Protein AF-A0A1Q6RC02-F1 (afdb_monomer_lite)

Structure (mmCIF, N/CA/C/O backbone):
data_AF-A0A1Q6RC02-F1
#
_entry.id   AF-A0A1Q6RC02-F1
#
loop_
_atom_site.group_PDB
_atom_site.id
_atom_site.type_symbol
_atom_site.label_atom_id
_atom_site.label_alt_id
_atom_site.label_comp_id
_atom_site.label_asym_id
_atom_site.label_entity_id
_atom_site.label_seq_id
_atom_site.pdbx_PDB_ins_code
_atom_site.Cartn_x
_atom_site.Cartn_y
_atom_site.Cartn_z
_atom_site.occupancy
_atom_site.B_iso_or_equiv
_atom_site.auth_seq_id
_atom_site.auth_comp_id
_atom_site.auth_asym_id
_atom_site.auth_atom_id
_atom_site.pdbx_PDB_model_num
ATOM 1 N N . MET A 1 1 ? -5.618 -16.152 11.571 1.00 83.88 1 MET A N 1
ATOM 2 C CA . MET A 1 1 ? -5.543 -15.240 10.399 1.00 83.88 1 MET A CA 1
ATOM 3 C C . MET A 1 1 ? -5.907 -13.818 10.834 1.00 83.88 1 MET A C 1
ATOM 5 O O . MET A 1 1 ? -6.490 -13.669 11.899 1.00 83.88 1 MET A O 1
ATOM 9 N N . PHE A 1 2 ? -5.633 -12.782 10.023 1.00 90.12 2 PHE A N 1
ATOM 10 C CA . PHE A 1 2 ? -5.995 -11.383 10.348 1.00 90.12 2 PHE A CA 1
ATOM 11 C C . PHE A 1 2 ? -7.465 -11.221 10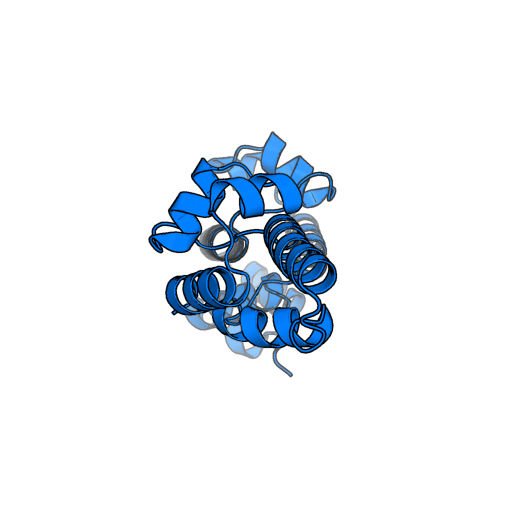.776 1.00 90.12 2 PHE A C 1
ATOM 13 O O . PHE A 1 2 ? -7.755 -10.594 11.791 1.00 90.12 2 PHE A O 1
ATOM 20 N N . LYS A 1 3 ? -8.393 -11.825 10.018 1.00 93.75 3 LYS A N 1
ATOM 21 C CA . LYS A 1 3 ? -9.835 -11.754 10.295 1.00 93.75 3 LYS A CA 1
ATOM 22 C C . LYS A 1 3 ? -10.196 -12.296 11.682 1.00 93.75 3 LYS A C 1
ATOM 24 O O . LYS A 1 3 ? -11.089 -11.760 12.329 1.00 93.75 3 LYS A O 1
ATOM 29 N N . ASP A 1 4 ? -9.499 -13.337 12.137 1.00 93.44 4 ASP A N 1
ATOM 30 C CA . ASP A 1 4 ? -9.779 -13.994 13.414 1.00 93.44 4 ASP A CA 1
ATOM 31 C C . ASP A 1 4 ? -9.345 -13.077 14.559 1.00 93.44 4 ASP A C 1
ATOM 33 O O . ASP A 1 4 ? -10.149 -12.793 15.441 1.00 93.44 4 ASP A O 1
ATOM 37 N N . GLN A 1 5 ? -8.138 -12.503 14.462 1.00 95.00 5 GLN A N 1
ATOM 38 C CA . GLN A 1 5 ? -7.638 -11.520 15.428 1.00 95.00 5 GLN A CA 1
ATOM 39 C C . GLN A 1 5 ? -8.548 -10.289 15.516 1.00 95.00 5 GLN A C 1
ATOM 41 O O . GLN A 1 5 ? -8.848 -9.798 16.603 1.00 95.00 5 GLN A O 1
ATOM 46 N N . LEU A 1 6 ? -9.011 -9.780 14.368 1.00 96.25 6 LEU A N 1
ATOM 47 C CA . LEU A 1 6 ? -9.921 -8.639 14.338 1.00 96.25 6 LEU A CA 1
ATOM 48 C C . LEU A 1 6 ? -11.263 -8.969 15.002 1.00 96.25 6 LEU A C 1
ATOM 50 O O . LEU A 1 6 ? -11.768 -8.171 15.791 1.00 96.25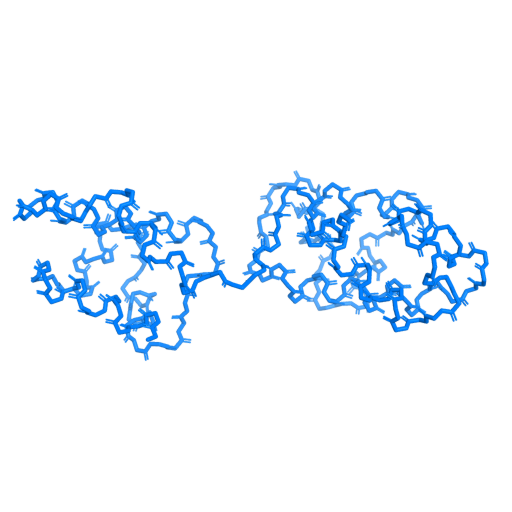 6 LEU A O 1
ATOM 54 N N . ASN A 1 7 ? -11.850 -10.127 14.689 1.00 96.31 7 ASN A N 1
ATOM 55 C CA . ASN A 1 7 ? -13.110 -10.544 15.301 1.00 96.31 7 ASN A CA 1
ATOM 56 C C . ASN A 1 7 ? -12.950 -10.778 16.811 1.00 96.31 7 ASN A C 1
ATOM 58 O O . ASN A 1 7 ? -13.856 -10.434 17.565 1.00 96.31 7 ASN A O 1
ATOM 62 N N . GLU A 1 8 ? -11.801 -11.279 17.265 1.00 96.25 8 GLU A N 1
ATOM 63 C CA . GLU A 1 8 ? -11.496 -11.422 18.689 1.00 96.25 8 GLU A CA 1
ATOM 64 C C . GLU A 1 8 ? -11.463 -10.065 19.405 1.00 96.25 8 GLU A C 1
ATOM 66 O O . GLU A 1 8 ? -12.134 -9.898 20.423 1.00 96.25 8 GLU A O 1
ATOM 71 N N . TYR A 1 9 ? -10.788 -9.057 18.839 1.00 95.94 9 TYR A N 1
ATOM 72 C CA . TYR A 1 9 ? -10.833 -7.701 19.395 1.00 95.94 9 TYR A CA 1
ATOM 73 C C . TYR A 1 9 ? -12.252 -7.144 19.445 1.00 95.94 9 TYR A C 1
ATOM 75 O O . TYR A 1 9 ? -12.629 -6.527 20.436 1.00 95.94 9 TYR A O 1
ATOM 83 N N . MET A 1 10 ? -13.068 -7.372 18.416 1.00 95.69 10 MET A N 1
ATOM 84 C CA . MET A 1 10 ? -14.457 -6.909 18.428 1.00 95.69 10 MET A CA 1
ATOM 85 C C . MET A 1 10 ? -15.289 -7.564 19.534 1.00 95.69 10 MET A C 1
ATOM 87 O O . MET A 1 10 ? -16.109 -6.886 20.152 1.00 95.69 10 MET A O 1
ATOM 91 N N . VAL A 1 11 ? -15.060 -8.853 19.811 1.00 96.12 11 VAL A N 1
ATOM 92 C CA . VAL A 1 11 ? -15.694 -9.566 20.930 1.00 96.12 11 VAL A CA 1
ATOM 93 C C . VAL A 1 11 ? -15.224 -8.994 22.269 1.00 96.12 11 VAL A C 1
ATOM 95 O O . VAL A 1 11 ? -16.063 -8.672 23.105 1.00 96.12 11 VAL A O 1
ATOM 98 N N . GLN A 1 12 ? -13.915 -8.792 22.455 1.00 94.31 12 GLN A N 1
ATOM 99 C CA . GLN A 1 12 ? -13.352 -8.207 23.682 1.00 94.31 12 GLN A CA 1
ATOM 100 C C . GLN A 1 12 ? -13.851 -6.775 23.935 1.00 94.31 12 GLN A C 1
ATOM 102 O O . GLN A 1 12 ? -14.137 -6.403 25.070 1.00 94.31 12 GLN A O 1
ATOM 107 N N . LEU A 1 13 ? -13.987 -5.974 22.876 1.00 94.94 13 LEU A N 1
ATOM 108 C CA . LEU A 1 13 ? -14.498 -4.601 22.936 1.00 94.94 13 LEU A CA 1
ATOM 109 C C . LEU A 1 13 ? -16.028 -4.527 23.064 1.00 94.94 13 LEU A C 1
ATOM 111 O O . LEU A 1 13 ? -16.566 -3.449 23.339 1.00 94.94 13 LEU A O 1
ATOM 115 N N . GLY A 1 14 ? -16.731 -5.636 22.812 1.00 94.75 14 GLY A N 1
ATOM 116 C CA . GLY A 1 14 ? -18.189 -5.678 22.730 1.00 94.75 14 GLY A CA 1
ATOM 117 C C . GLY A 1 14 ? -18.753 -4.731 21.668 1.00 94.75 14 GLY A C 1
ATOM 118 O O . GLY A 1 14 ? -19.815 -4.147 21.882 1.00 94.75 14 GLY A O 1
ATOM 119 N N . CYS A 1 15 ? -18.032 -4.516 20.561 1.00 94.81 15 CYS A N 1
ATOM 120 C CA . CYS A 1 15 ? -18.393 -3.522 19.551 1.00 94.81 15 CYS A CA 1
ATOM 121 C C . CYS A 1 15 ? -18.969 -4.151 18.278 1.00 94.81 15 CYS A C 1
ATOM 123 O O . CYS A 1 15 ? -18.652 -5.277 17.884 1.00 94.81 15 CYS A O 1
ATOM 125 N N . SER A 1 16 ? -19.818 -3.388 17.590 1.00 95.38 16 SER A N 1
ATOM 126 C CA . SER A 1 16 ? -20.315 -3.785 16.269 1.00 95.38 16 SER A CA 1
ATOM 127 C C . SER A 1 16 ? -19.355 -3.356 15.157 1.00 95.38 16 SER A C 1
ATOM 129 O O . SER A 1 16 ? -18.600 -2.395 15.295 1.00 95.38 16 SER A O 1
ATOM 131 N N . GLY A 1 17 ? -19.434 -4.007 13.991 1.00 94.81 17 GLY A N 1
ATOM 132 C CA . GLY A 1 17 ? -18.652 -3.579 12.822 1.00 94.81 17 GLY A CA 1
ATOM 133 C C . GLY A 1 17 ? -18.978 -2.145 12.384 1.00 94.81 17 GLY A C 1
ATOM 134 O O . GLY A 1 17 ? -18.099 -1.436 11.903 1.00 94.81 17 GLY A O 1
ATOM 135 N N . ARG A 1 18 ? -20.223 -1.698 12.605 1.00 95.69 18 ARG A N 1
ATOM 136 C CA . ARG A 1 18 ? -20.660 -0.321 12.336 1.00 95.69 18 ARG A CA 1
ATOM 137 C C . ARG A 1 18 ? -19.991 0.673 13.284 1.00 95.69 18 ARG A C 1
ATOM 139 O O . ARG A 1 18 ? -19.498 1.696 12.829 1.00 95.69 18 ARG A O 1
ATOM 146 N N . GLU A 1 19 ? -19.955 0.350 14.571 1.00 97.06 19 GLU A N 1
ATOM 147 C CA . GLU A 1 19 ? -19.317 1.177 15.600 1.00 97.06 19 GLU A CA 1
ATOM 148 C C . GLU A 1 19 ? -17.806 1.281 15.365 1.00 97.06 19 GLU A C 1
ATOM 150 O O . GLU A 1 19 ? -17.253 2.377 15.367 1.00 97.06 19 GLU A O 1
ATOM 155 N N . LEU A 1 20 ? -17.141 0.161 15.059 1.00 97.25 20 LEU A N 1
ATOM 156 C CA . LEU A 1 20 ? -15.724 0.181 14.703 1.00 97.25 20 LEU A CA 1
ATOM 157 C C . LEU A 1 20 ? -15.463 1.031 13.453 1.00 97.25 20 LEU A C 1
ATOM 159 O O . LEU A 1 20 ? -14.500 1.795 13.432 1.00 97.25 20 LEU A O 1
ATOM 163 N N . ALA A 1 21 ? -16.305 0.929 12.421 1.00 96.69 21 ALA A N 1
ATOM 164 C CA . ALA A 1 21 ? -16.189 1.744 11.210 1.00 96.69 21 ALA A CA 1
ATOM 165 C C . ALA A 1 21 ? -16.291 3.247 11.523 1.00 96.69 21 ALA A C 1
ATOM 167 O O . ALA A 1 21 ? -15.433 4.026 11.109 1.00 96.69 21 ALA A O 1
ATOM 168 N N . GLU A 1 22 ? -17.288 3.627 12.321 1.00 96.19 22 GLU A N 1
ATOM 169 C CA . GLU A 1 22 ? -17.529 5.004 12.750 1.00 96.19 22 GLU A CA 1
ATOM 170 C C . GLU A 1 22 ? -16.334 5.575 13.525 1.00 96.19 22 GLU A C 1
ATOM 172 O O . GLU A 1 22 ? -15.793 6.615 13.149 1.00 96.19 22 GLU A O 1
ATOM 177 N N . VAL A 1 23 ? -15.844 4.855 14.541 1.00 96.50 23 VAL A N 1
ATOM 178 C CA . VAL A 1 23 ? -14.719 5.326 15.363 1.00 96.50 23 VAL A CA 1
ATOM 179 C C . VAL A 1 23 ? -13.406 5.334 14.575 1.00 96.50 23 VAL A C 1
ATOM 181 O O . VAL A 1 23 ? -12.612 6.258 14.728 1.00 96.50 23 VAL A O 1
ATOM 184 N N . SER A 1 24 ? -13.155 4.348 13.709 1.00 94.19 24 SER A N 1
ATOM 185 C CA . SER A 1 24 ? -11.923 4.272 12.900 1.00 94.19 24 SER A CA 1
ATOM 186 C C . SER A 1 24 ? -11.889 5.246 11.714 1.00 94.19 24 SER A C 1
ATOM 188 O O . SER A 1 24 ? -10.814 5.513 11.178 1.00 94.19 24 SER A O 1
ATOM 190 N N . GLY A 1 25 ? -13.032 5.790 11.285 1.00 93.44 25 GLY A N 1
ATOM 191 C CA . GLY A 1 25 ? -13.126 6.563 10.042 1.00 93.44 25 GLY A CA 1
ATOM 192 C C . GLY A 1 25 ? -12.968 5.697 8.783 1.00 93.44 25 GLY A C 1
ATOM 193 O O . GLY A 1 25 ? -12.475 6.174 7.751 1.00 93.44 25 GLY A O 1
ATOM 194 N N . LEU A 1 26 ? -13.334 4.415 8.884 1.00 94.56 26 LEU A N 1
ATOM 195 C CA . LEU A 1 26 ? -13.440 3.463 7.776 1.00 94.56 26 LEU A CA 1
ATOM 196 C C . LEU A 1 26 ? -14.905 3.316 7.351 1.00 94.56 26 LEU A C 1
ATOM 198 O O . LEU A 1 26 ? -15.824 3.612 8.109 1.00 94.56 26 LEU A O 1
ATOM 202 N N . SER A 1 27 ? -15.147 2.820 6.136 1.00 95.19 27 SER A N 1
ATOM 203 C CA . SER A 1 27 ? -16.519 2.512 5.719 1.00 95.19 27 SER A CA 1
ATOM 204 C C . SER A 1 27 ? -17.017 1.210 6.378 1.00 95.19 27 SER A C 1
ATOM 206 O O . SER A 1 27 ? -16.221 0.279 6.562 1.00 95.19 27 SER A O 1
ATOM 208 N N . PRO A 1 28 ? -18.325 1.073 6.675 1.00 94.75 28 PRO A N 1
ATOM 209 C CA . PRO A 1 28 ? -18.889 -0.182 7.183 1.00 94.75 28 PRO A CA 1
ATOM 210 C C . PRO A 1 28 ? -18.624 -1.380 6.261 1.00 94.75 28 PRO A C 1
ATOM 212 O O . PRO A 1 28 ? -18.362 -2.484 6.738 1.00 94.75 28 PRO A O 1
ATOM 215 N N . ALA A 1 29 ? -18.625 -1.157 4.942 1.00 93.81 29 ALA A N 1
ATOM 216 C CA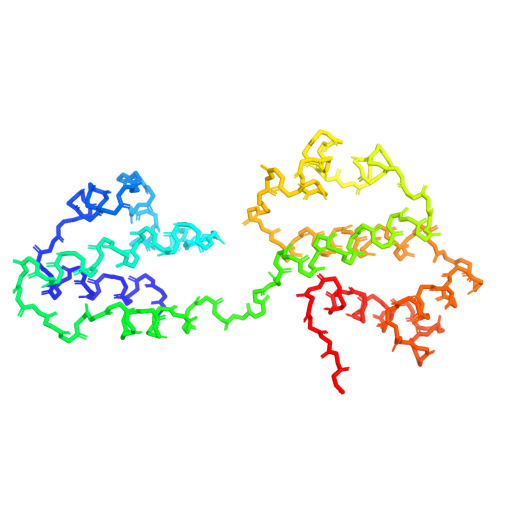 . ALA A 1 29 ? -18.304 -2.183 3.953 1.00 93.81 29 ALA A CA 1
ATOM 217 C C . ALA A 1 29 ? -16.844 -2.649 4.074 1.00 93.81 29 ALA A C 1
ATOM 219 O O . ALA A 1 29 ? -16.578 -3.849 4.072 1.00 93.81 29 ALA A O 1
ATOM 220 N N . THR A 1 30 ? -15.903 -1.716 4.251 1.00 92.00 30 THR A N 1
ATOM 221 C CA . THR A 1 30 ? -14.481 -2.022 4.462 1.00 92.00 30 THR A CA 1
ATOM 222 C C . THR A 1 30 ? -14.284 -2.896 5.701 1.00 92.00 30 THR A C 1
ATOM 224 O O . THR A 1 30 ? -13.644 -3.942 5.613 1.00 92.00 30 THR A O 1
ATOM 227 N N . VAL A 1 31 ? -14.893 -2.526 6.834 1.00 96.06 31 VAL A N 1
ATOM 228 C CA . VAL A 1 31 ? -14.821 -3.324 8.071 1.00 96.06 31 VAL A CA 1
ATOM 229 C C . VAL A 1 31 ? -15.470 -4.700 7.886 1.00 96.06 31 VAL A C 1
ATOM 231 O O . VAL A 1 31 ? -14.936 -5.700 8.360 1.00 96.06 31 VAL A O 1
ATOM 234 N N . SER A 1 32 ? -16.582 -4.793 7.151 1.00 95.75 32 SER A N 1
ATOM 235 C CA . SER A 1 32 ? -17.223 -6.078 6.839 1.00 95.75 32 SER A CA 1
ATOM 236 C C . SER A 1 32 ? -16.306 -7.016 6.046 1.00 95.75 32 SER A C 1
ATOM 238 O O . SER A 1 32 ? -16.209 -8.202 6.367 1.00 95.75 32 SER A O 1
ATOM 240 N N . ARG A 1 33 ? -15.588 -6.492 5.044 1.00 94.69 33 ARG A N 1
ATOM 241 C CA . ARG A 1 33 ? -14.608 -7.265 4.262 1.00 94.69 33 ARG A CA 1
ATOM 242 C C . ARG A 1 33 ? -13.422 -7.728 5.107 1.00 94.69 33 ARG A C 1
ATOM 244 O O . ARG A 1 33 ? -12.951 -8.848 4.942 1.00 94.69 33 ARG A O 1
ATOM 251 N N . TYR A 1 34 ? -12.979 -6.906 6.058 1.00 95.62 34 TYR A N 1
ATOM 252 C CA . TYR A 1 34 ? -11.927 -7.287 7.007 1.00 95.62 34 TYR A CA 1
ATOM 253 C C . TYR A 1 34 ? -12.355 -8.439 7.919 1.00 95.62 34 TYR A C 1
ATOM 255 O O . TYR A 1 34 ? -11.601 -9.388 8.121 1.00 95.62 34 TYR A O 1
ATOM 263 N N . ARG A 1 35 ? -13.589 -8.395 8.431 1.00 95.50 35 ARG A N 1
ATOM 264 C CA . ARG A 1 35 ? -14.135 -9.423 9.330 1.00 95.50 35 ARG A CA 1
ATOM 265 C C . ARG A 1 35 ? -14.416 -10.757 8.649 1.00 95.50 35 ARG A C 1
ATOM 267 O O . ARG A 1 35 ? -14.277 -11.798 9.285 1.00 95.50 35 ARG A O 1
ATOM 274 N N . SER A 1 36 ? -14.839 -10.731 7.387 1.00 93.50 36 SER A N 1
ATOM 275 C CA . SER A 1 36 ? -15.042 -11.945 6.583 1.00 93.50 36 SER A CA 1
ATOM 276 C C . SER A 1 36 ? -13.723 -12.540 6.084 1.00 93.50 36 SER A C 1
ATOM 278 O O . SER A 1 36 ? -13.654 -13.734 5.790 1.00 93.50 36 SER A O 1
ATOM 280 N N . GLY A 1 37 ? -12.663 -11.729 6.035 1.00 87.56 37 GLY A N 1
ATOM 281 C CA . GLY A 1 37 ? -11.381 -12.093 5.441 1.00 87.56 37 GLY A CA 1
ATOM 282 C C . GLY A 1 37 ? -11.338 -11.937 3.924 1.00 87.56 37 GLY A C 1
ATOM 283 O O . GLY A 1 37 ? -10.349 -12.337 3.325 1.00 87.56 37 GLY A O 1
ATOM 284 N N . GLU A 1 38 ? -12.372 -11.351 3.312 1.00 83.94 38 GLU A N 1
ATOM 285 C CA . GLU A 1 38 ? -12.390 -10.997 1.886 1.00 83.94 38 GLU A CA 1
ATOM 286 C C . GLU A 1 38 ? -11.313 -9.953 1.549 1.00 83.94 38 GLU A C 1
ATOM 288 O O . GLU A 1 38 ? -10.811 -9.906 0.431 1.00 83.94 38 GLU A O 1
ATOM 293 N N . ARG A 1 39 ? -10.945 -9.110 2.524 1.00 85.88 39 ARG A N 1
ATOM 294 C CA . ARG A 1 39 ? -9.915 -8.077 2.373 1.00 85.88 39 ARG A CA 1
ATOM 295 C C . ARG A 1 39 ? -9.080 -7.951 3.647 1.00 85.88 39 ARG A C 1
ATOM 297 O O . ARG A 1 39 ? -9.566 -8.220 4.744 1.00 85.88 39 ARG A O 1
ATOM 304 N N . LYS A 1 40 ? -7.851 -7.462 3.513 1.00 86.12 40 LYS A N 1
ATOM 305 C CA . LYS A 1 40 ? -7.015 -6.956 4.612 1.00 86.12 40 LYS A CA 1
ATOM 306 C C . LYS A 1 40 ? -6.696 -5.471 4.369 1.00 86.12 40 LYS A C 1
ATOM 308 O O . LYS A 1 40 ? -6.780 -5.033 3.227 1.00 86.12 40 LYS A O 1
ATOM 313 N N . PRO A 1 41 ? -6.352 -4.680 5.399 1.00 85.56 41 PRO A N 1
ATOM 314 C CA . PRO A 1 41 ? -5.810 -3.338 5.198 1.00 85.56 41 PRO A CA 1
ATOM 315 C C . PRO A 1 41 ? -4.605 -3.332 4.248 1.00 85.56 41 PRO A C 1
ATOM 317 O O . PRO A 1 41 ? -3.570 -3.917 4.560 1.00 85.56 41 PRO A O 1
ATOM 320 N N . GLU A 1 42 ? -4.733 -2.645 3.116 1.00 73.75 42 GLU A N 1
ATOM 321 C CA . GLU A 1 42 ? -3.701 -2.600 2.067 1.00 73.75 42 GLU A CA 1
ATOM 322 C C . GLU A 1 42 ? -2.691 -1.482 2.356 1.00 73.75 42 GLU A C 1
ATOM 324 O O . GLU A 1 42 ? -1.478 -1.650 2.244 1.00 73.75 42 GLU A O 1
ATOM 329 N N . SER A 1 43 ? -3.184 -0.341 2.842 1.00 73.25 43 SER A N 1
ATOM 330 C CA . SER A 1 43 ? -2.349 0.828 3.127 1.00 73.25 43 SER A CA 1
ATOM 331 C C . SER A 1 43 ? -2.055 1.019 4.613 1.00 73.25 43 SER A C 1
ATOM 333 O O . SER A 1 43 ? -2.861 0.698 5.487 1.00 73.25 43 SER A O 1
ATOM 335 N N . GLU A 1 44 ? -0.922 1.657 4.904 1.00 76.00 44 GLU A N 1
ATOM 336 C CA . GLU A 1 44 ? -0.574 2.100 6.257 1.00 76.00 44 GLU A CA 1
ATOM 337 C C . GLU A 1 44 ? -1.638 3.039 6.845 1.00 76.00 44 GLU A C 1
ATOM 339 O O . GLU A 1 44 ? -1.969 2.934 8.019 1.00 76.00 44 GLU A O 1
ATOM 344 N N . ALA A 1 45 ? -2.249 3.900 6.024 1.00 78.31 45 ALA A N 1
ATOM 345 C CA . ALA A 1 45 ? -3.322 4.788 6.467 1.00 78.31 45 ALA A CA 1
ATOM 346 C C . ALA A 1 45 ? -4.581 4.011 6.893 1.00 78.31 45 ALA A C 1
ATOM 348 O O . ALA A 1 45 ? -5.201 4.345 7.902 1.00 78.31 45 ALA A O 1
ATOM 349 N N . GLU A 1 46 ? -4.964 2.961 6.156 1.00 86.31 46 GLU A N 1
ATOM 350 C CA . GLU A 1 46 ? -6.059 2.070 6.562 1.00 86.31 46 GLU A CA 1
ATOM 351 C C . GLU A 1 46 ? -5.711 1.294 7.837 1.00 86.31 46 GLU A C 1
ATOM 353 O O . GLU A 1 46 ? -6.565 1.171 8.718 1.00 86.31 46 GLU A O 1
ATOM 358 N N . ARG A 1 47 ? -4.462 0.820 7.966 1.00 88.88 47 ARG A N 1
ATOM 359 C CA . ARG A 1 47 ? -3.961 0.163 9.184 1.00 88.88 47 ARG A CA 1
ATOM 360 C C . ARG A 1 47 ? -4.021 1.106 10.385 1.00 88.88 47 ARG A C 1
ATOM 362 O O . ARG A 1 47 ? -4.600 0.748 11.406 1.00 88.88 47 ARG A O 1
ATOM 369 N N . ALA A 1 48 ? -3.509 2.326 10.245 1.00 85.88 48 ALA A N 1
ATOM 370 C CA . ALA A 1 48 ? -3.506 3.344 11.290 1.00 85.88 48 ALA A CA 1
ATOM 371 C C . ALA A 1 48 ? -4.929 3.726 11.722 1.00 85.88 48 ALA A C 1
ATOM 373 O O . ALA A 1 48 ? -5.206 3.817 12.917 1.00 85.88 48 ALA A O 1
ATOM 374 N N . LYS A 1 49 ? -5.857 3.881 10.768 1.00 94.00 49 LYS A N 1
ATOM 375 C CA . LYS A 1 49 ? -7.282 4.107 11.058 1.00 94.00 49 LYS A CA 1
ATOM 376 C C . LYS A 1 49 ? -7.896 2.963 11.858 1.00 94.00 49 LYS A C 1
ATOM 378 O O . LYS A 1 49 ? -8.562 3.215 12.862 1.00 94.00 49 LYS A O 1
ATOM 383 N N . LEU A 1 50 ? -7.664 1.719 11.435 1.00 96.06 50 LEU A N 1
ATOM 384 C CA . LEU A 1 50 ? -8.172 0.531 12.120 1.00 96.06 50 LEU A CA 1
ATOM 385 C C . LEU A 1 50 ? -7.623 0.432 13.551 1.00 96.06 50 LEU A C 1
ATOM 387 O O . LEU A 1 50 ? -8.410 0.330 14.491 1.00 96.06 50 LEU A O 1
ATOM 391 N N . ILE A 1 51 ? -6.299 0.526 13.715 1.00 95.44 51 ILE A N 1
ATOM 392 C CA . ILE A 1 51 ? -5.617 0.487 15.018 1.00 95.44 51 ILE A CA 1
ATOM 393 C C . ILE A 1 51 ? -6.147 1.607 15.917 1.00 95.44 51 ILE A C 1
ATOM 395 O O . ILE A 1 51 ? -6.606 1.346 17.025 1.00 95.44 51 ILE A O 1
ATOM 399 N N . GLY A 1 52 ? -6.187 2.843 15.415 1.00 94.81 52 GLY A N 1
ATOM 400 C CA . GLY A 1 52 ? -6.704 3.984 16.168 1.00 94.81 52 GLY A CA 1
ATOM 401 C C . GLY A 1 52 ? -8.187 3.850 16.529 1.00 94.81 52 GLY A C 1
ATOM 402 O O . GLY A 1 52 ? -8.627 4.399 17.537 1.00 94.81 52 GLY A O 1
ATOM 403 N N . GLY A 1 53 ? -8.982 3.126 15.735 1.00 96.88 53 GLY A N 1
ATOM 404 C CA . GLY A 1 53 ? -10.363 2.775 16.073 1.00 96.88 53 GLY A CA 1
ATOM 405 C C . GLY A 1 53 ? -10.453 1.796 17.243 1.00 96.88 53 GLY A C 1
ATOM 406 O O . GLY A 1 53 ? -11.187 2.046 18.197 1.00 96.88 53 GLY A O 1
ATOM 407 N N . ILE A 1 54 ? -9.663 0.721 17.192 1.00 97.12 54 ILE A N 1
ATOM 408 C CA . ILE A 1 54 ? -9.578 -0.305 18.243 1.00 97.12 54 ILE A CA 1
ATOM 409 C C . ILE A 1 54 ? -9.115 0.318 19.564 1.00 97.12 54 ILE A C 1
ATOM 411 O O . ILE A 1 54 ? -9.769 0.132 20.584 1.00 97.12 54 ILE A O 1
ATOM 415 N N . VAL A 1 55 ? -8.043 1.113 19.540 1.00 96.94 55 VAL A N 1
ATOM 416 C CA . VAL A 1 55 ? -7.467 1.753 20.735 1.00 96.94 55 VAL A CA 1
ATOM 417 C C . VAL A 1 55 ? -8.436 2.755 21.359 1.00 96.94 55 VAL A C 1
ATOM 419 O O . VAL A 1 55 ? -8.591 2.795 22.578 1.00 96.94 55 VAL A O 1
ATOM 422 N N . ARG A 1 56 ? -9.143 3.548 20.543 1.00 96.69 56 ARG A N 1
ATOM 423 C CA . ARG A 1 56 ? -10.163 4.477 21.056 1.00 96.69 56 ARG A CA 1
ATOM 424 C C . ARG A 1 56 ? -11.332 3.746 21.705 1.00 96.69 56 ARG A C 1
ATOM 426 O O . ARG A 1 56 ? -11.786 4.165 22.767 1.00 96.69 56 ARG A O 1
ATOM 433 N N . LEU A 1 57 ? -11.796 2.651 21.103 1.00 96.69 57 LEU A N 1
ATOM 434 C CA . LEU A 1 57 ? -12.825 1.811 21.713 1.00 96.69 57 LEU A CA 1
ATOM 435 C C . LEU A 1 57 ? -12.321 1.166 23.006 1.00 96.69 57 LEU A C 1
ATOM 437 O O . LEU A 1 57 ? -13.030 1.190 24.005 1.00 96.69 57 LEU A O 1
ATOM 441 N N . ALA A 1 58 ? -11.090 0.662 23.025 1.00 95.81 58 ALA A N 1
ATOM 442 C CA . ALA A 1 58 ? -10.479 0.091 24.217 1.00 95.81 58 ALA A CA 1
ATOM 443 C C . ALA A 1 58 ? -10.404 1.104 25.365 1.00 95.81 58 ALA A C 1
ATOM 445 O O . ALA A 1 58 ? -10.810 0.795 26.485 1.00 95.81 58 ALA A O 1
ATOM 446 N N . ALA A 1 59 ? -9.971 2.334 25.077 1.00 93.94 59 ALA A N 1
ATOM 447 C CA . ALA A 1 59 ? -9.951 3.422 26.046 1.00 93.94 59 ALA A CA 1
ATOM 448 C C . ALA A 1 59 ? -11.361 3.734 26.577 1.00 93.94 59 ALA A C 1
ATOM 450 O O . ALA A 1 59 ? -11.555 3.827 27.787 1.00 93.94 59 ALA A O 1
ATOM 451 N N . ALA A 1 60 ? -12.364 3.806 25.695 1.00 93.50 60 ALA A N 1
ATOM 452 C CA . ALA A 1 60 ? -13.760 4.032 26.079 1.00 93.50 60 ALA A CA 1
ATOM 453 C C . ALA A 1 60 ? -14.374 2.876 26.895 1.00 93.50 60 ALA A C 1
ATOM 455 O O . ALA A 1 60 ? -15.366 3.076 27.594 1.00 93.50 60 ALA A O 1
ATOM 456 N N . ARG A 1 61 ? -13.809 1.666 26.800 1.00 93.56 61 ARG A N 1
ATOM 457 C CA . ARG A 1 61 ? -14.231 0.471 27.549 1.00 93.56 61 ARG A CA 1
ATOM 458 C C . ARG A 1 61 ? -13.359 0.179 28.773 1.00 93.56 61 ARG A C 1
ATOM 460 O O . ARG A 1 61 ? -13.631 -0.783 29.481 1.00 93.56 61 ARG A O 1
ATOM 467 N N . GLY A 1 62 ? -12.335 0.992 29.037 1.00 92.31 62 GLY A N 1
ATOM 468 C CA . GLY A 1 62 ? -11.425 0.788 30.164 1.00 92.31 62 GLY A CA 1
ATOM 469 C C . GLY A 1 62 ? -10.537 -0.453 30.022 1.00 92.31 62 GLY A C 1
ATOM 470 O O . GLY A 1 62 ? -10.242 -1.102 31.021 1.00 92.31 62 GLY A O 1
ATOM 471 N N . ILE A 1 63 ? -10.116 -0.792 28.798 1.00 92.31 63 ILE A N 1
ATOM 472 C CA . ILE A 1 63 ? -9.256 -1.948 28.491 1.00 92.31 63 ILE A CA 1
ATOM 473 C C . ILE A 1 63 ? -7.842 -1.446 28.129 1.00 92.31 63 ILE A C 1
ATOM 475 O O . ILE A 1 63 ? -7.497 -1.365 26.950 1.00 92.31 63 ILE A O 1
ATOM 479 N N . PRO A 1 64 ? -6.989 -1.095 29.113 1.00 84.06 64 PRO A N 1
ATOM 480 C CA . PRO A 1 64 ? -5.665 -0.515 28.852 1.00 84.06 64 PRO A CA 1
ATOM 481 C C . PRO A 1 64 ? -4.691 -1.493 28.181 1.00 84.06 64 PRO A C 1
ATOM 483 O O . PRO A 1 64 ? -3.720 -1.063 27.564 1.00 84.06 64 PRO A O 1
ATOM 486 N N . ALA A 1 65 ? -4.959 -2.801 28.267 1.00 88.88 65 ALA A N 1
ATOM 487 C CA . ALA A 1 65 ? -4.168 -3.839 27.608 1.00 88.88 65 ALA A CA 1
ATOM 488 C C . ALA A 1 65 ? -4.178 -3.716 26.071 1.00 88.88 65 ALA A C 1
ATOM 490 O O . ALA A 1 65 ? -3.237 -4.151 25.413 1.00 88.88 65 ALA A O 1
ATOM 491 N N . LEU A 1 66 ? -5.210 -3.094 25.490 1.00 92.06 66 LEU A N 1
ATOM 492 C CA . LEU A 1 66 ? -5.302 -2.826 24.053 1.00 92.06 66 LEU A CA 1
ATOM 493 C C . LEU A 1 66 ? -4.778 -1.419 23.734 1.00 92.06 66 LEU A C 1
ATOM 495 O O . LEU A 1 66 ? -5.504 -0.544 23.258 1.00 92.06 66 LEU A O 1
ATOM 499 N N . SER A 1 67 ? -3.495 -1.207 24.028 1.00 92.00 67 SER A N 1
ATOM 500 C CA . SER A 1 67 ? -2.783 0.038 23.729 1.00 92.00 67 SER A CA 1
ATOM 501 C C . SER A 1 67 ? -2.387 0.138 22.249 1.00 92.00 67 SER A C 1
ATOM 503 O O . SER A 1 67 ? -2.365 -0.861 21.527 1.00 92.00 67 SER A O 1
ATOM 505 N N . GLN A 1 68 ? -2.020 1.344 21.799 1.00 90.69 68 GLN A N 1
ATOM 506 C CA . GLN A 1 68 ? -1.494 1.570 20.447 1.00 90.69 68 GLN A CA 1
ATOM 507 C C . GLN A 1 68 ? -0.323 0.637 20.130 1.00 90.69 68 GLN A C 1
ATOM 509 O O . GLN A 1 68 ? -0.289 0.051 19.051 1.00 90.69 68 GLN A O 1
ATOM 514 N N . GLU A 1 69 ? 0.610 0.480 21.064 1.00 85.31 69 GLU A N 1
ATOM 515 C CA . GLU A 1 69 ? 1.797 -0.355 20.897 1.00 85.31 69 GLU A CA 1
ATOM 516 C C . GLU A 1 69 ? 1.420 -1.836 20.782 1.00 85.31 69 GLU A C 1
ATOM 518 O O . GLU A 1 69 ? 1.781 -2.495 19.807 1.00 85.31 69 GLU A O 1
ATOM 523 N N . THR A 1 70 ? 0.611 -2.340 21.717 1.00 91.44 70 THR A N 1
ATOM 524 C CA . THR A 1 70 ? 0.218 -3.755 21.775 1.00 91.44 70 THR A CA 1
ATOM 525 C C . THR A 1 70 ? -0.609 -4.167 20.558 1.00 91.44 70 THR A C 1
ATOM 527 O O . THR A 1 70 ? -0.340 -5.199 19.945 1.00 91.44 70 THR A O 1
ATOM 530 N N . VAL A 1 71 ? -1.592 -3.347 20.169 1.00 93.12 71 VAL A N 1
ATOM 531 C CA . VAL A 1 71 ? -2.448 -3.620 19.004 1.00 93.12 71 VAL A CA 1
ATOM 532 C C . VAL A 1 71 ? -1.638 -3.530 17.712 1.00 93.12 71 VAL A C 1
ATOM 534 O O . VAL A 1 71 ? -1.805 -4.372 16.831 1.00 93.12 71 VAL A O 1
ATOM 537 N N . SER A 1 72 ? -0.733 -2.552 17.594 1.00 87.00 72 SER A N 1
ATOM 538 C CA . SER A 1 72 ? 0.138 -2.437 16.418 1.00 87.00 72 SER A CA 1
ATOM 539 C C . SER A 1 72 ? 1.062 -3.644 16.295 1.00 87.00 72 SER A C 1
ATOM 541 O O . SER A 1 72 ? 1.146 -4.217 15.215 1.00 87.00 72 SER A O 1
ATOM 543 N N . ALA A 1 73 ? 1.709 -4.067 17.385 1.00 84.81 73 ALA A N 1
ATOM 544 C CA . ALA A 1 73 ? 2.598 -5.226 17.393 1.00 84.81 73 ALA A CA 1
ATOM 545 C C . ALA A 1 73 ? 1.858 -6.521 17.024 1.00 84.81 73 ALA A C 1
ATOM 547 O O . ALA A 1 73 ? 2.312 -7.260 16.153 1.00 84.81 73 ALA A O 1
ATOM 548 N N . ALA A 1 74 ? 0.686 -6.756 17.619 1.00 88.88 74 ALA A N 1
ATOM 549 C CA . ALA A 1 74 ? -0.126 -7.934 17.330 1.00 88.88 74 ALA A CA 1
ATOM 550 C C . ALA A 1 74 ? -0.624 -7.952 15.879 1.00 88.88 74 ALA A C 1
ATOM 552 O O . ALA A 1 74 ? -0.559 -8.982 15.211 1.00 88.88 74 ALA A O 1
ATOM 553 N N . LEU A 1 75 ? -1.098 -6.811 15.365 1.00 88.19 75 LEU A N 1
ATOM 554 C CA . LEU A 1 75 ? -1.593 -6.738 13.995 1.00 88.19 75 LEU A CA 1
ATOM 555 C C . LEU A 1 75 ? -0.472 -6.770 12.952 1.00 88.19 75 LEU A C 1
ATOM 557 O O . LEU A 1 75 ? -0.694 -7.295 11.861 1.00 88.19 75 LEU A O 1
ATOM 561 N N . ARG A 1 76 ? 0.726 -6.268 13.282 1.00 81.81 76 ARG A N 1
ATOM 562 C CA . ARG A 1 76 ? 1.895 -6.268 12.391 1.00 81.81 76 ARG A CA 1
ATOM 563 C C . ARG A 1 76 ? 2.204 -7.667 11.873 1.00 81.81 76 ARG A C 1
ATOM 565 O O . ARG A 1 76 ? 2.425 -7.790 10.679 1.00 81.81 76 ARG A O 1
ATOM 572 N N . LEU A 1 77 ? 2.091 -8.696 12.717 1.00 80.25 77 LEU A N 1
ATOM 573 C CA . LEU A 1 77 ? 2.339 -10.103 12.364 1.00 80.25 77 LEU A CA 1
ATOM 574 C C . LEU A 1 77 ? 1.482 -10.624 11.199 1.00 80.25 77 LEU A C 1
ATOM 576 O O . LEU A 1 77 ? 1.854 -11.589 10.543 1.00 80.25 77 LEU A O 1
ATOM 580 N N . PHE A 1 78 ? 0.328 -10.005 10.928 1.00 82.44 78 PHE A N 1
ATOM 581 C CA . PHE A 1 78 ? -0.553 -10.401 9.823 1.00 82.44 78 PHE A CA 1
ATOM 582 C C . PHE A 1 78 ? -0.345 -9.595 8.535 1.00 82.44 78 PHE A C 1
ATOM 584 O O . PHE A 1 78 ? -0.996 -9.890 7.524 1.00 82.44 78 PHE A O 1
ATOM 591 N N . PHE A 1 79 ? 0.504 -8.570 8.609 1.00 72.25 79 PHE A N 1
ATOM 592 C CA . PHE A 1 79 ? 0.889 -7.670 7.523 1.00 72.25 79 PHE A CA 1
ATOM 593 C C . PHE A 1 79 ? 2.385 -7.748 7.209 1.00 72.25 79 PHE A C 1
ATOM 595 O O . PHE A 1 79 ? 2.834 -7.099 6.274 1.00 72.25 79 PHE A O 1
ATOM 602 N N . SER A 1 80 ? 3.153 -8.480 8.017 1.00 54.59 80 SER A N 1
ATOM 603 C CA . SER A 1 80 ? 4.583 -8.677 7.852 1.00 54.59 80 SER A CA 1
ATOM 604 C C . SER A 1 80 ? 4.841 -9.945 7.055 1.00 54.59 80 SER A C 1
ATOM 606 O O . SER A 1 80 ? 5.160 -10.985 7.621 1.00 54.59 80 SER A O 1
ATOM 608 N N . GLU A 1 81 ? 4.702 -9.801 5.747 1.00 46.66 81 GLU A N 1
ATOM 609 C CA . GLU A 1 81 ? 5.657 -10.320 4.773 1.00 46.66 81 GLU A CA 1
ATOM 610 C C . GLU A 1 81 ? 6.033 -9.078 3.942 1.00 46.66 81 GLU A C 1
ATOM 612 O O . GLU A 1 81 ? 5.146 -8.370 3.480 1.00 46.66 81 GLU A O 1
ATOM 617 N N . GLU A 1 82 ? 7.315 -8.701 3.939 1.00 50.88 82 GLU A N 1
ATOM 618 C CA . GLU A 1 82 ? 7.940 -7.815 2.934 1.00 50.88 82 GLU A CA 1
ATOM 619 C C . GLU A 1 82 ? 7.175 -6.546 2.505 1.00 50.88 82 GLU A C 1
ATOM 621 O O . GLU A 1 82 ? 7.036 -6.255 1.317 1.00 50.88 82 GLU A O 1
ATOM 626 N N . SER A 1 83 ? 6.693 -5.727 3.450 1.00 57.06 83 SER A N 1
ATOM 627 C CA . SER A 1 83 ? 6.057 -4.467 3.055 1.00 57.06 83 SER A CA 1
ATOM 628 C C . SER A 1 83 ? 7.102 -3.531 2.447 1.00 57.06 83 SER A C 1
ATOM 630 O O . SER A 1 83 ? 7.857 -2.894 3.183 1.00 57.06 83 SER A O 1
ATOM 632 N N . VAL A 1 84 ? 7.105 -3.446 1.118 1.00 61.62 84 VAL A N 1
ATOM 633 C CA . VAL A 1 84 ? 7.926 -2.519 0.339 1.00 61.62 84 VAL A CA 1
ATOM 634 C C . VAL A 1 84 ? 7.868 -1.128 0.963 1.00 61.62 84 VAL A C 1
ATOM 636 O O . VAL A 1 84 ? 6.785 -0.549 1.126 1.00 61.62 84 VAL A O 1
ATOM 639 N N . ASP A 1 85 ? 9.032 -0.590 1.318 1.00 72.25 85 ASP A N 1
ATOM 640 C CA . ASP A 1 85 ? 9.121 0.770 1.827 1.00 72.25 85 ASP A CA 1
ATOM 641 C C . ASP A 1 85 ? 8.786 1.737 0.684 1.00 72.25 85 ASP A C 1
ATOM 643 O O . ASP A 1 85 ? 9.492 1.830 -0.316 1.00 72.25 85 ASP A O 1
ATOM 647 N N . ALA A 1 86 ? 7.665 2.448 0.816 1.00 71.50 86 ALA A N 1
ATOM 648 C CA . ALA A 1 86 ? 7.146 3.317 -0.233 1.00 71.50 86 ALA A CA 1
ATOM 649 C C . ALA A 1 86 ? 8.053 4.521 -0.537 1.00 71.50 86 ALA A C 1
ATOM 651 O O . ALA A 1 86 ? 7.990 5.057 -1.646 1.00 71.50 86 ALA A O 1
ATOM 652 N N . GLU A 1 87 ? 8.850 4.972 0.433 1.00 77.00 87 GLU A N 1
ATOM 653 C CA . GLU A 1 87 ? 9.813 6.053 0.240 1.00 77.00 87 GLU A CA 1
ATOM 654 C C . GLU A 1 87 ? 11.041 5.535 -0.510 1.00 77.00 87 GLU A C 1
ATOM 656 O O . GLU A 1 87 ? 11.369 6.079 -1.566 1.00 77.00 87 GLU A O 1
ATOM 661 N N . HIS A 1 88 ? 11.611 4.410 -0.066 1.00 82.31 88 HIS A N 1
ATOM 662 C CA . HIS A 1 88 ? 12.707 3.749 -0.780 1.00 82.31 88 HIS A CA 1
ATOM 663 C C . HIS A 1 88 ? 12.300 3.342 -2.199 1.00 82.31 88 HIS A C 1
ATOM 665 O O . HIS A 1 88 ? 13.019 3.638 -3.149 1.00 82.31 88 HIS A O 1
ATOM 671 N N . LEU A 1 89 ? 11.112 2.760 -2.379 1.00 84.94 89 LEU A N 1
ATOM 672 C CA . LEU A 1 89 ? 10.583 2.413 -3.695 1.00 84.94 89 LEU A CA 1
ATOM 673 C C . LEU A 1 89 ? 10.486 3.636 -4.603 1.00 84.94 89 LEU A C 1
ATOM 675 O O . LEU A 1 89 ? 10.854 3.559 -5.772 1.00 84.94 89 LEU A O 1
ATOM 679 N N . ARG A 1 90 ? 9.982 4.769 -4.102 1.00 86.75 90 ARG A N 1
ATOM 680 C CA . ARG A 1 90 ? 9.877 5.998 -4.901 1.00 86.75 90 ARG A CA 1
ATOM 681 C C . ARG A 1 90 ? 11.256 6.471 -5.349 1.00 86.75 90 ARG A C 1
ATOM 683 O O . ARG A 1 90 ? 11.419 6.843 -6.513 1.00 86.75 90 ARG A O 1
ATOM 690 N N . ASP A 1 91 ? 12.218 6.487 -4.440 1.00 88.38 91 ASP A N 1
ATOM 691 C CA . ASP A 1 91 ? 13.548 7.025 -4.700 1.00 88.38 91 ASP A CA 1
ATOM 692 C C . ASP A 1 91 ? 14.326 6.103 -5.653 1.00 88.38 91 ASP A C 1
ATOM 694 O O . ASP A 1 91 ? 14.865 6.566 -6.661 1.00 88.38 91 ASP A O 1
ATOM 698 N N . ASN A 1 92 ? 14.246 4.790 -5.440 1.00 91.19 92 ASN A N 1
ATOM 699 C CA . ASN A 1 92 ? 14.815 3.767 -6.316 1.00 91.19 92 ASN A CA 1
ATOM 700 C C . ASN A 1 92 ? 14.161 3.782 -7.707 1.00 91.19 92 ASN A C 1
ATOM 702 O O . ASN A 1 92 ? 14.848 3.802 -8.730 1.00 91.19 92 ASN A O 1
ATOM 706 N N . LEU A 1 93 ? 12.834 3.908 -7.781 1.00 90.25 93 LEU A N 1
ATOM 707 C CA . LEU A 1 93 ? 12.114 4.073 -9.046 1.00 90.25 93 LEU A CA 1
ATOM 708 C C . LEU A 1 93 ? 12.565 5.333 -9.803 1.00 90.25 93 LEU A C 1
ATOM 710 O O . LEU A 1 93 ? 12.741 5.297 -11.020 1.00 90.25 93 LEU A O 1
ATOM 714 N N . ASN A 1 94 ? 12.755 6.457 -9.110 1.00 91.06 94 ASN A N 1
ATOM 715 C CA . ASN A 1 94 ? 13.222 7.694 -9.735 1.00 91.06 94 ASN A CA 1
ATOM 716 C C . ASN A 1 94 ? 14.670 7.582 -10.234 1.00 91.06 94 ASN A C 1
ATOM 718 O O . ASN A 1 94 ? 14.960 8.077 -11.329 1.00 91.06 94 ASN A O 1
ATOM 722 N N . SER A 1 95 ? 15.541 6.907 -9.483 1.00 91.31 95 SER A N 1
ATOM 723 C CA . SER A 1 95 ? 16.916 6.608 -9.895 1.00 91.31 95 SER A CA 1
ATOM 724 C C . SER A 1 95 ? 16.933 5.755 -11.162 1.00 91.31 95 SER A C 1
ATOM 726 O O . SER A 1 95 ? 17.514 6.166 -12.161 1.00 91.31 95 SER A O 1
ATOM 728 N N . LEU A 1 96 ? 16.180 4.651 -11.182 1.00 92.88 96 LEU A N 1
ATOM 729 C CA . LEU A 1 96 ? 16.025 3.780 -12.350 1.00 92.88 96 LEU A CA 1
ATOM 730 C C . LEU A 1 96 ? 15.548 4.556 -13.590 1.00 92.88 96 LEU A C 1
ATOM 732 O O . LEU A 1 96 ? 16.134 4.451 -14.668 1.00 92.88 96 LEU A O 1
ATOM 736 N N . PHE A 1 97 ? 14.505 5.377 -13.442 1.00 90.88 97 PHE A N 1
ATOM 737 C CA . PHE A 1 97 ? 13.974 6.181 -14.545 1.00 90.88 97 PHE A CA 1
ATOM 738 C C . PHE A 1 97 ? 14.983 7.194 -15.085 1.00 90.88 97 PHE A C 1
ATOM 740 O O . PHE A 1 97 ? 14.973 7.481 -16.280 1.00 90.88 97 PHE A O 1
ATOM 747 N N . THR A 1 98 ? 15.828 7.742 -14.214 1.00 90.50 98 THR A N 1
ATOM 748 C CA . THR A 1 98 ? 16.856 8.712 -14.600 1.00 90.50 98 THR A CA 1
ATOM 749 C C . THR A 1 98 ? 18.010 8.018 -15.318 1.00 90.50 98 THR A C 1
ATOM 751 O O . THR A 1 98 ? 18.368 8.443 -16.414 1.00 90.50 98 THR A O 1
ATOM 754 N N . THR A 1 99 ? 18.532 6.920 -14.763 1.00 91.06 99 THR A N 1
ATOM 755 C CA . THR A 1 99 ? 19.649 6.146 -15.333 1.00 91.06 99 THR A CA 1
ATOM 756 C C . THR A 1 99 ? 19.333 5.637 -16.735 1.00 91.06 99 THR A C 1
ATOM 758 O O . THR A 1 99 ? 20.131 5.801 -17.653 1.00 91.06 99 THR A O 1
ATOM 761 N N . PHE A 1 100 ? 18.134 5.087 -16.929 1.00 88.88 100 PHE A N 1
ATOM 762 C CA . PHE A 1 100 ? 17.735 4.484 -18.201 1.00 88.88 100 PHE A CA 1
ATOM 763 C C . PHE A 1 100 ? 16.886 5.400 -19.092 1.00 88.88 100 PHE A C 1
ATOM 765 O O . PHE A 1 100 ? 16.387 4.967 -20.129 1.00 88.88 100 PHE A O 1
ATOM 772 N N . SER A 1 101 ? 16.698 6.667 -18.701 1.00 89.12 101 SER A N 1
ATOM 773 C CA . SER A 1 101 ? 15.859 7.636 -19.428 1.00 89.12 101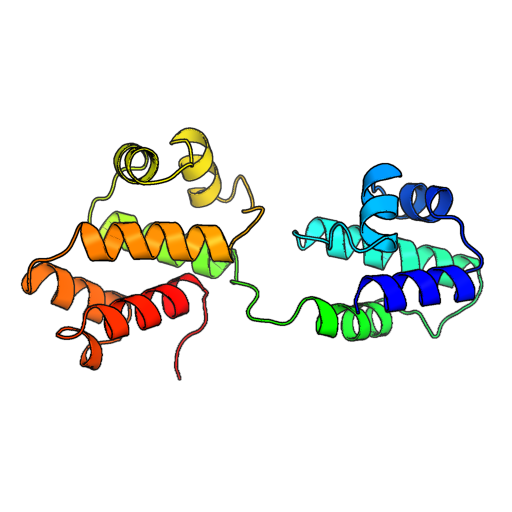 SER A CA 1
ATOM 774 C C . SER A 1 101 ? 14.447 7.113 -19.753 1.00 89.12 101 SER A C 1
ATOM 776 O O . SER A 1 101 ? 13.880 7.410 -20.807 1.00 89.12 101 SER A O 1
ATOM 778 N N . ILE A 1 102 ? 13.861 6.334 -18.837 1.00 90.25 102 ILE A N 1
ATOM 779 C CA . ILE A 1 102 ? 12.527 5.741 -19.000 1.00 90.25 102 ILE A CA 1
ATOM 780 C C . ILE A 1 102 ? 11.475 6.846 -18.885 1.00 90.25 102 ILE A C 1
ATOM 782 O O . ILE A 1 102 ? 11.493 7.673 -17.969 1.00 90.25 102 ILE A O 1
ATOM 786 N N . SER A 1 103 ? 10.497 6.842 -19.789 1.00 89.69 103 SER A N 1
ATOM 787 C CA . SER A 1 103 ? 9.344 7.746 -19.697 1.00 89.69 103 SER A CA 1
ATOM 788 C C . SER A 1 103 ? 8.147 7.085 -19.003 1.00 89.69 103 SER A C 1
ATOM 790 O O . SER A 1 103 ? 7.909 5.886 -19.143 1.00 89.69 103 SER A O 1
ATOM 792 N N . ASN A 1 104 ? 7.312 7.877 -18.314 1.00 89.56 104 ASN A N 1
ATOM 793 C CA . ASN A 1 104 ? 6.061 7.368 -17.722 1.00 89.56 104 ASN A CA 1
ATOM 794 C C . ASN A 1 104 ? 5.143 6.735 -18.785 1.00 89.56 104 ASN A C 1
ATOM 796 O O . ASN A 1 104 ? 4.446 5.770 -18.500 1.00 89.56 104 ASN A O 1
ATOM 800 N N . SER A 1 105 ? 5.158 7.257 -20.015 1.00 89.25 105 SER A N 1
ATOM 801 C CA . SER A 1 105 ? 4.389 6.723 -21.145 1.00 89.25 105 SER A CA 1
ATOM 802 C C . SER A 1 105 ? 4.919 5.382 -21.656 1.00 89.25 105 SER A C 1
ATOM 804 O O . SER A 1 105 ? 4.180 4.622 -22.275 1.00 89.25 105 SER A O 1
ATOM 806 N N . GLU A 1 106 ? 6.204 5.091 -21.468 1.00 88.38 106 GLU A N 1
ATOM 807 C CA . GLU A 1 106 ? 6.795 3.800 -21.822 1.00 88.38 106 GLU A CA 1
ATOM 808 C C . GLU A 1 106 ? 6.390 2.729 -20.815 1.00 88.38 106 GLU A C 1
ATOM 810 O O . GLU A 1 106 ? 5.813 1.724 -21.221 1.00 88.38 106 GLU A O 1
ATOM 815 N N . LEU A 1 107 ? 6.545 3.005 -19.516 1.00 89.19 107 LEU A N 1
ATOM 816 C CA . LEU A 1 107 ? 6.089 2.090 -18.469 1.00 89.19 107 LEU A CA 1
ATOM 817 C C . LEU A 1 107 ? 4.563 1.887 -18.506 1.00 89.19 107 LEU A C 1
ATOM 819 O O . LEU A 1 107 ? 4.072 0.778 -18.323 1.00 89.19 107 LEU A O 1
ATOM 823 N N . ALA A 1 108 ? 3.785 2.932 -18.798 1.00 89.12 108 ALA A N 1
ATOM 824 C CA . ALA A 1 108 ? 2.331 2.812 -18.922 1.00 89.12 108 ALA A CA 1
ATOM 825 C C . ALA A 1 108 ? 1.881 1.927 -20.099 1.00 89.12 108 ALA A C 1
ATOM 827 O O . ALA A 1 108 ? 0.777 1.398 -20.082 1.00 89.12 108 ALA A O 1
ATOM 828 N N . ARG A 1 109 ? 2.708 1.765 -21.142 1.00 88.62 109 ARG A N 1
ATOM 829 C CA . ARG A 1 109 ? 2.399 0.872 -22.275 1.00 88.62 109 ARG A CA 1
ATOM 830 C C . ARG A 1 109 ? 2.685 -0.594 -21.963 1.00 88.62 109 ARG A C 1
ATOM 832 O O . ARG A 1 109 ? 2.080 -1.465 -22.579 1.00 88.62 109 ARG A O 1
ATOM 839 N N . SER A 1 110 ? 3.615 -0.858 -21.051 1.00 83.69 110 SER A N 1
ATOM 840 C CA . SER A 1 110 ? 4.037 -2.205 -20.656 1.00 83.69 110 SER A CA 1
ATOM 841 C C . SER A 1 110 ? 3.368 -2.706 -19.375 1.00 83.69 110 SER A C 1
ATOM 843 O O . SER A 1 110 ? 3.523 -3.875 -19.025 1.00 83.69 110 SER A O 1
ATOM 845 N N . THR A 1 111 ? 2.613 -1.845 -18.689 1.00 85.00 111 THR A N 1
ATOM 846 C CA . THR A 1 111 ? 1.926 -2.143 -17.428 1.00 85.00 111 THR A CA 1
ATOM 847 C C . THR A 1 111 ? 0.453 -1.732 -17.490 1.00 85.00 111 THR A C 1
ATOM 849 O O . THR A 1 111 ? 0.036 -0.991 -18.373 1.00 85.00 111 THR A O 1
ATOM 852 N N . ASN A 1 112 ? -0.355 -2.170 -16.521 1.00 81.50 112 ASN A N 1
ATOM 853 C CA . ASN A 1 112 ? -1.765 -1.767 -16.416 1.00 81.50 112 ASN A CA 1
ATOM 854 C C . ASN A 1 112 ? -1.958 -0.401 -15.716 1.00 81.50 112 ASN A C 1
ATOM 856 O O . ASN A 1 112 ? -3.059 -0.103 -15.251 1.00 81.50 112 ASN A O 1
ATOM 860 N N . TYR A 1 113 ? -0.906 0.415 -15.598 1.00 86.31 113 TYR A N 1
ATOM 861 C CA . TYR A 1 113 ? -0.949 1.721 -14.936 1.00 86.31 113 TYR A CA 1
ATOM 862 C C . TYR A 1 113 ? -0.961 2.856 -15.960 1.00 86.31 113 TYR A C 1
ATOM 864 O O . TYR A 1 113 ? -0.236 2.822 -16.948 1.00 86.31 113 TYR A O 1
ATOM 872 N N . ASP A 1 114 ? -1.738 3.910 -15.709 1.00 85.81 114 ASP A N 1
ATOM 873 C CA . ASP A 1 114 ? -1.721 5.094 -16.566 1.00 85.81 114 ASP A CA 1
ATOM 874 C C . ASP A 1 114 ? -0.564 6.050 -16.216 1.00 85.81 114 ASP A C 1
ATOM 876 O O . ASP A 1 114 ? -0.107 6.143 -15.073 1.00 85.81 114 ASP A O 1
ATOM 880 N N . ALA A 1 115 ? -0.099 6.819 -17.203 1.00 87.19 115 ALA A N 1
ATOM 881 C CA . ALA A 1 115 ? 1.039 7.725 -17.030 1.00 87.19 115 ALA A CA 1
ATOM 882 C C . ALA A 1 115 ? 0.799 8.821 -15.969 1.00 87.19 115 ALA A C 1
ATOM 884 O O . ALA A 1 115 ? 1.753 9.278 -15.332 1.00 87.19 115 ALA A O 1
ATOM 885 N N . SER A 1 116 ? -0.457 9.237 -15.747 1.00 86.50 116 SER A N 1
ATOM 886 C CA . SER A 1 116 ? -0.800 10.222 -14.713 1.00 86.50 116 SER A CA 1
ATOM 887 C C . SER A 1 116 ? -0.678 9.618 -13.315 1.00 86.50 116 SER A C 1
ATOM 889 O O . SER A 1 116 ? -0.152 10.263 -12.408 1.00 86.50 116 SER A O 1
ATOM 891 N N . TYR A 1 117 ? -1.111 8.371 -13.138 1.00 85.31 117 TYR A N 1
ATOM 892 C CA . TYR A 1 117 ? -0.924 7.605 -11.915 1.00 85.31 117 TYR A CA 1
ATOM 893 C C . TYR A 1 117 ? 0.563 7.453 -11.593 1.00 85.31 117 TYR A C 1
ATOM 895 O O . TYR A 1 117 ? 0.982 7.858 -10.509 1.00 85.31 117 TYR A O 1
ATOM 903 N N . LEU A 1 118 ? 1.372 6.996 -12.555 1.00 88.19 118 LEU A N 1
ATOM 904 C CA . LEU A 1 118 ? 2.826 6.844 -12.399 1.00 88.19 118 LEU A CA 1
ATOM 905 C C . LEU A 1 118 ? 3.505 8.164 -12.016 1.00 88.19 118 LEU A C 1
ATOM 907 O O . LEU A 1 118 ? 4.320 8.204 -11.097 1.00 88.19 118 LEU A O 1
ATOM 911 N N . SER A 1 119 ? 3.110 9.271 -12.653 1.00 86.75 119 SER A N 1
ATOM 912 C CA . SER A 1 119 ? 3.617 10.601 -12.306 1.00 86.75 119 SER A CA 1
ATOM 913 C C . SER A 1 119 ? 3.316 10.993 -10.858 1.00 86.75 119 SER A C 1
ATOM 915 O O . SER A 1 119 ? 4.157 11.628 -10.225 1.00 86.75 119 SER A O 1
ATOM 917 N N . ARG A 1 120 ? 2.132 10.650 -10.334 1.00 84.50 120 ARG A N 1
ATOM 918 C CA . ARG A 1 120 ? 1.744 10.956 -8.947 1.00 84.50 120 ARG A CA 1
ATOM 919 C C . ARG A 1 120 ? 2.427 10.047 -7.929 1.00 84.50 120 ARG A C 1
ATOM 921 O O . ARG A 1 120 ? 2.683 10.499 -6.818 1.00 84.50 120 ARG A O 1
ATOM 928 N N . ILE A 1 121 ? 2.720 8.796 -8.293 1.00 85.81 121 ILE A N 1
ATOM 929 C CA . ILE A 1 121 ? 3.547 7.903 -7.468 1.00 85.81 121 ILE A CA 1
ATOM 930 C C . ILE A 1 121 ? 4.964 8.477 -7.355 1.00 85.81 121 ILE A C 1
ATOM 932 O O . ILE A 1 121 ? 5.449 8.712 -6.252 1.00 85.81 121 ILE A O 1
ATOM 936 N N . ARG A 1 122 ? 5.592 8.804 -8.492 1.00 87.06 122 ARG A N 1
ATOM 937 C CA . ARG A 1 122 ? 6.967 9.332 -8.546 1.00 87.06 122 ARG A CA 1
ATOM 938 C C . ARG A 1 122 ? 7.157 10.657 -7.810 1.00 87.06 122 ARG A C 1
ATOM 940 O O . ARG A 1 122 ? 8.229 10.892 -7.262 1.00 87.06 122 ARG A O 1
ATOM 947 N N . SER A 1 123 ? 6.131 11.507 -7.778 1.00 84.06 123 SER A N 1
ATOM 948 C CA . SER A 1 123 ? 6.144 12.777 -7.039 1.00 84.06 123 SER A CA 1
ATOM 949 C C . SER A 1 123 ? 5.711 12.653 -5.574 1.00 84.06 123 SER A C 1
ATOM 951 O O . SER A 1 123 ? 5.639 13.661 -4.874 1.00 84.06 123 SER A O 1
ATOM 953 N N . GLY A 1 124 ? 5.368 11.449 -5.102 1.00 78.00 124 GLY A N 1
ATOM 954 C CA . GLY A 1 124 ? 4.871 11.217 -3.743 1.00 78.00 124 GLY A CA 1
ATOM 955 C C . GLY A 1 124 ? 3.451 11.737 -3.481 1.00 78.00 124 GLY A C 1
ATOM 956 O O . GLY A 1 124 ? 2.953 11.633 -2.363 1.00 78.00 124 GLY A O 1
ATOM 957 N N . GLN A 1 125 ? 2.764 12.265 -4.498 1.00 71.38 125 GLN A N 1
ATOM 958 C CA . GLN A 1 125 ? 1.383 12.755 -4.394 1.00 71.38 125 GLN A CA 1
ATOM 959 C C . GLN A 1 125 ? 0.357 11.628 -4.227 1.00 71.38 125 GLN A C 1
ATOM 961 O O . GLN A 1 125 ? -0.800 11.881 -3.884 1.00 71.38 125 GLN A O 1
ATOM 966 N N . ARG A 1 126 ? 0.746 10.380 -4.500 1.00 74.06 126 ARG A N 1
ATOM 967 C CA . ARG A 1 126 ? -0.106 9.207 -4.332 1.00 74.06 126 ARG A CA 1
ATOM 968 C C . ARG A 1 126 ? 0.703 8.033 -3.791 1.00 74.06 126 ARG A C 1
ATOM 970 O O . ARG A 1 126 ? 1.808 7.779 -4.248 1.00 74.06 126 ARG A O 1
ATOM 977 N N . ARG A 1 127 ? 0.118 7.304 -2.838 1.00 67.75 127 ARG A N 1
ATOM 978 C CA . ARG A 1 127 ? 0.655 6.029 -2.345 1.00 67.75 127 ARG A CA 1
ATOM 979 C C . ARG A 1 127 ? 0.132 4.871 -3.196 1.00 67.75 127 ARG A C 1
ATOM 981 O O . ARG A 1 127 ? -1.023 4.898 -3.635 1.00 67.75 127 ARG A O 1
ATOM 988 N N . LEU A 1 128 ? 0.982 3.872 -3.417 1.00 72.62 128 LEU A N 1
ATOM 989 C CA . LEU A 1 128 ? 0.614 2.629 -4.093 1.00 72.62 128 LEU A CA 1
ATOM 990 C C . LEU A 1 128 ? -0.368 1.837 -3.224 1.00 72.62 128 LEU A C 1
ATOM 992 O O . LEU A 1 128 ? -0.206 1.760 -2.008 1.00 72.62 128 LEU A O 1
ATOM 996 N N . ALA A 1 129 ? -1.409 1.294 -3.857 1.00 64.94 129 ALA A N 1
ATOM 997 C CA . ALA A 1 129 ? -2.369 0.420 -3.181 1.00 64.94 129 ALA A CA 1
ATOM 998 C C . ALA A 1 129 ? -1.802 -0.994 -2.990 1.00 64.94 129 ALA A C 1
ATOM 1000 O O . ALA A 1 129 ? -2.102 -1.638 -1.995 1.00 64.94 129 ALA A O 1
ATOM 1001 N N . ASP A 1 130 ? -0.962 -1.431 -3.930 1.00 72.56 130 ASP A N 1
ATOM 1002 C CA . ASP A 1 130 ? -0.313 -2.740 -3.950 1.00 72.56 130 ASP A CA 1
ATOM 1003 C C . ASP A 1 130 ? 1.145 -2.548 -4.414 1.00 72.56 130 ASP A C 1
ATOM 1005 O O . ASP A 1 130 ? 1.415 -2.528 -5.622 1.00 72.56 130 ASP A O 1
ATOM 1009 N N . PRO A 1 131 ? 2.064 -2.237 -3.477 1.00 77.44 131 PRO A N 1
ATOM 1010 C CA . PRO A 1 131 ? 3.467 -1.986 -3.789 1.00 77.44 131 PRO A CA 1
ATOM 1011 C C . PRO A 1 131 ? 4.175 -3.193 -4.403 1.00 77.44 131 PRO A C 1
ATOM 1013 O O . PRO A 1 131 ? 4.906 -3.016 -5.368 1.00 77.44 131 PRO A O 1
ATOM 1016 N N . GLU A 1 132 ? 3.923 -4.404 -3.908 1.00 78.94 132 GLU A N 1
ATOM 1017 C CA . GLU A 1 132 ? 4.565 -5.637 -4.384 1.00 78.94 132 GLU A CA 1
ATOM 1018 C C . GLU A 1 132 ? 4.244 -5.895 -5.854 1.00 78.94 132 GLU A C 1
ATOM 1020 O O . GLU A 1 132 ? 5.144 -6.008 -6.686 1.00 78.94 132 GLU A O 1
ATOM 1025 N N . ARG A 1 133 ? 2.953 -5.870 -6.214 1.00 81.38 133 ARG A N 1
ATOM 1026 C CA . ARG A 1 133 ? 2.536 -6.046 -7.608 1.00 81.38 13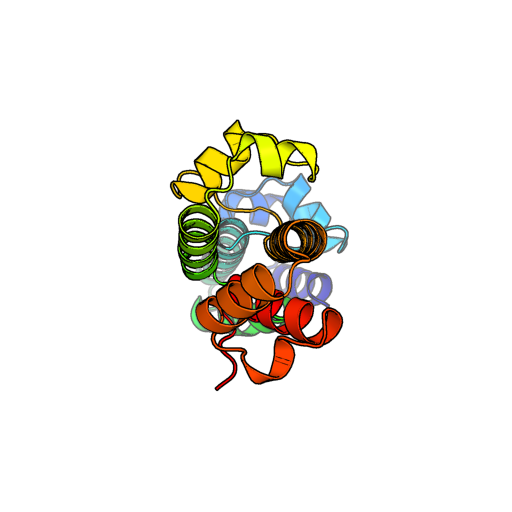3 ARG A CA 1
ATOM 1027 C C . ARG A 1 133 ? 3.109 -4.969 -8.522 1.00 81.38 133 ARG A C 1
ATOM 1029 O O . ARG A 1 133 ? 3.418 -5.242 -9.683 1.00 81.38 133 ARG A O 1
ATOM 1036 N N . PHE A 1 134 ? 3.221 -3.740 -8.020 1.00 86.62 134 PHE A N 1
ATOM 1037 C CA . PHE A 1 134 ? 3.840 -2.651 -8.762 1.00 86.62 134 PHE A CA 1
ATOM 1038 C C . PHE A 1 134 ? 5.335 -2.906 -8.987 1.00 86.62 134 PHE A C 1
ATOM 1040 O O . PHE A 1 134 ? 5.798 -2.764 -10.117 1.00 86.62 134 PHE A O 1
ATOM 1047 N N . VAL A 1 135 ? 6.065 -3.324 -7.948 1.00 87.44 135 VAL A N 1
ATOM 1048 C CA . VAL A 1 135 ? 7.486 -3.680 -8.039 1.00 87.44 135 VAL A CA 1
ATOM 1049 C C . VAL A 1 135 ? 7.706 -4.783 -9.067 1.00 87.44 135 VAL A C 1
ATOM 1051 O O . VAL A 1 135 ? 8.515 -4.589 -9.971 1.00 87.44 135 VAL A O 1
ATOM 1054 N N . SER A 1 136 ? 6.949 -5.882 -9.005 1.00 85.81 136 SER A N 1
ATOM 1055 C CA . SER A 1 136 ? 7.072 -6.972 -9.983 1.00 85.81 136 SER A CA 1
ATOM 1056 C C . SER A 1 136 ? 6.799 -6.493 -11.409 1.00 85.81 136 SER A C 1
ATOM 1058 O O . SER A 1 136 ? 7.573 -6.779 -12.316 1.00 85.81 136 SER A O 1
ATOM 1060 N N . ALA A 1 137 ? 5.753 -5.684 -11.618 1.00 87.81 137 ALA A N 1
ATOM 1061 C CA . ALA A 1 137 ? 5.427 -5.157 -12.944 1.00 87.81 137 ALA A CA 1
ATOM 1062 C C . ALA A 1 137 ? 6.530 -4.245 -13.516 1.00 87.81 137 ALA A C 1
ATOM 1064 O O . ALA A 1 137 ? 6.776 -4.255 -14.725 1.00 87.81 137 ALA A O 1
ATOM 1065 N N . VAL A 1 138 ? 7.185 -3.449 -12.664 1.00 90.31 138 VAL A N 1
ATOM 1066 C CA . VAL A 1 138 ? 8.328 -2.614 -13.059 1.00 90.31 138 VAL A CA 1
ATOM 1067 C C . VAL A 1 138 ? 9.549 -3.481 -13.352 1.00 90.31 138 VAL A C 1
ATOM 1069 O O . VAL A 1 138 ? 10.162 -3.295 -14.400 1.00 90.31 138 VAL A O 1
ATOM 1072 N N . ALA A 1 139 ? 9.875 -4.440 -12.484 1.00 91.00 139 ALA A N 1
ATOM 1073 C CA . ALA A 1 139 ? 11.007 -5.343 -12.677 1.00 91.00 139 ALA A CA 1
ATOM 1074 C C . ALA A 1 139 ? 10.874 -6.145 -13.983 1.00 91.00 139 ALA A C 1
ATOM 1076 O O . ALA A 1 139 ? 11.790 -6.140 -14.805 1.00 91.00 139 ALA A O 1
ATOM 1077 N N . ASP A 1 140 ? 9.693 -6.709 -14.250 1.00 89.50 140 ASP A N 1
ATOM 1078 C CA . ASP A 1 140 ? 9.383 -7.407 -15.502 1.00 89.50 140 ASP A CA 1
ATOM 1079 C C . ASP A 1 140 ? 9.568 -6.515 -16.731 1.00 89.50 140 ASP A C 1
ATOM 1081 O O . ASP A 1 140 ? 9.976 -6.977 -17.798 1.00 89.50 140 ASP A O 1
ATOM 1085 N N . PHE A 1 141 ? 9.183 -5.241 -16.640 1.00 91.81 141 PHE A N 1
ATOM 1086 C CA . PHE A 1 141 ? 9.381 -4.295 -17.733 1.00 91.81 141 PHE A CA 1
ATOM 1087 C C . PHE A 1 141 ? 10.869 -4.031 -17.974 1.00 91.81 141 PHE A C 1
ATOM 1089 O O . PHE A 1 141 ? 11.302 -4.088 -19.122 1.00 91.81 141 PHE A O 1
ATOM 1096 N N . VAL A 1 142 ? 11.635 -3.765 -16.913 1.00 90.38 142 VAL A N 1
ATOM 1097 C CA . VAL A 1 142 ? 13.069 -3.447 -16.981 1.00 90.38 142 VAL A CA 1
ATOM 1098 C C . VAL A 1 142 ? 13.845 -4.615 -17.578 1.00 90.38 142 VAL A C 1
ATOM 1100 O O . VAL A 1 142 ? 14.525 -4.426 -18.582 1.00 90.38 142 VAL A O 1
ATOM 1103 N N . ILE A 1 143 ? 13.671 -5.826 -17.043 1.00 89.31 143 ILE A N 1
ATOM 1104 C CA . ILE A 1 143 ? 14.388 -7.021 -17.513 1.00 89.31 143 ILE A CA 1
ATOM 1105 C C . ILE A 1 143 ? 14.080 -7.315 -18.987 1.00 89.31 143 ILE A C 1
ATOM 1107 O O . ILE A 1 143 ? 14.977 -7.642 -19.754 1.00 89.31 143 ILE A O 1
ATOM 1111 N N . ARG A 1 144 ? 12.830 -7.126 -19.432 1.00 87.44 144 ARG A N 1
ATOM 1112 C CA . ARG A 1 144 ? 12.463 -7.307 -20.850 1.00 87.44 144 ARG A CA 1
ATOM 1113 C C . ARG A 1 144 ? 12.968 -6.194 -21.768 1.00 87.44 144 ARG A C 1
ATOM 1115 O O . ARG A 1 144 ? 13.069 -6.403 -22.974 1.00 87.44 144 ARG A O 1
ATOM 1122 N N . ARG A 1 145 ? 13.180 -4.989 -21.238 1.00 85.50 145 ARG A N 1
ATOM 1123 C CA . ARG A 1 145 ? 13.521 -3.791 -22.017 1.00 85.50 145 ARG A CA 1
ATOM 1124 C C . ARG A 1 145 ? 15.028 -3.608 -22.185 1.00 85.50 145 ARG A C 1
ATOM 1126 O O . ARG A 1 145 ? 15.437 -3.061 -23.212 1.00 85.50 145 ARG A O 1
ATOM 1133 N N . PHE A 1 146 ? 15.804 -4.015 -21.188 1.00 81.94 146 PHE A N 1
ATOM 1134 C CA . PHE A 1 146 ? 17.248 -3.816 -21.086 1.00 81.94 146 PHE A CA 1
ATOM 1135 C C . PHE A 1 146 ? 17.954 -5.169 -21.161 1.00 81.94 146 PHE A C 1
ATOM 1137 O O . PHE A 1 146 ? 18.367 -5.740 -20.156 1.00 81.94 146 PHE A O 1
ATOM 1144 N N . ASP A 1 147 ? 18.016 -5.709 -22.377 1.00 77.81 147 ASP A N 1
ATOM 1145 C CA . ASP A 1 147 ? 18.485 -7.074 -22.636 1.00 77.81 147 ASP A CA 1
ATOM 1146 C C . ASP A 1 147 ? 19.934 -7.124 -23.148 1.00 77.81 147 ASP A C 1
ATOM 1148 O O . ASP A 1 147 ? 20.518 -8.199 -23.284 1.00 77.81 147 ASP A O 1
ATOM 1152 N N . SER A 1 148 ? 20.537 -5.968 -23.447 1.00 85.88 148 SER A N 1
ATOM 1153 C CA . SER A 1 148 ? 21.929 -5.931 -23.895 1.00 85.88 148 SER A CA 1
ATOM 1154 C C . SER A 1 148 ? 22.905 -6.082 -22.718 1.00 85.88 148 SER A C 1
ATOM 1156 O O . SER A 1 148 ? 22.618 -5.576 -21.632 1.00 85.88 148 SER A O 1
ATOM 1158 N N . PRO A 1 149 ? 24.085 -6.702 -22.923 1.00 83.94 149 PRO A N 1
ATOM 1159 C CA . PRO A 1 149 ? 25.088 -6.862 -21.865 1.00 83.94 149 PRO A CA 1
ATOM 1160 C C . PRO A 1 149 ? 25.445 -5.539 -21.178 1.00 83.94 149 PRO A C 1
ATOM 1162 O O . PRO A 1 149 ? 25.395 -5.435 -19.964 1.00 83.94 149 PRO A O 1
ATOM 1165 N N . THR A 1 150 ? 25.661 -4.470 -21.951 1.00 86.69 150 THR A N 1
ATOM 1166 C CA . THR A 1 150 ? 25.983 -3.145 -21.399 1.00 86.69 150 THR A CA 1
ATOM 1167 C C . THR A 1 150 ? 24.860 -2.561 -20.538 1.00 86.69 150 THR A C 1
ATOM 1169 O O . THR A 1 150 ? 25.134 -1.910 -19.535 1.00 86.69 150 THR A O 1
ATOM 1172 N N . GLU A 1 151 ? 23.593 -2.754 -20.913 1.00 86.56 151 GLU A N 1
ATOM 1173 C CA . GLU A 1 151 ? 22.475 -2.267 -20.098 1.00 86.56 151 GLU A CA 1
ATOM 1174 C C . GLU A 1 151 ? 22.300 -3.102 -18.822 1.00 86.56 151 GLU A C 1
ATOM 1176 O O . GLU A 1 151 ? 21.947 -2.541 -17.783 1.00 86.56 151 GLU A O 1
ATOM 1181 N N . ARG A 1 152 ? 22.584 -4.412 -18.882 1.00 86.19 152 ARG A N 1
ATOM 1182 C CA . ARG A 1 152 ? 22.581 -5.298 -17.711 1.00 86.19 152 ARG A CA 1
ATOM 1183 C C . ARG A 1 152 ? 23.701 -4.956 -16.735 1.00 86.19 152 ARG A C 1
ATOM 1185 O O . ARG A 1 152 ? 23.413 -4.866 -15.548 1.00 86.19 152 ARG A O 1
ATOM 1192 N N . ASP A 1 153 ? 24.903 -4.649 -17.218 1.00 87.31 153 ASP A N 1
ATOM 1193 C CA . ASP A 1 153 ? 26.022 -4.200 -16.376 1.00 87.31 153 ASP A CA 1
ATOM 1194 C C . ASP A 1 153 ? 25.661 -2.909 -15.621 1.00 87.31 153 ASP A C 1
ATOM 1196 O O . ASP A 1 153 ? 25.858 -2.797 -14.411 1.00 87.31 153 ASP A O 1
ATOM 1200 N N . ILE A 1 154 ? 25.065 -1.934 -16.321 1.00 88.94 154 ILE A N 1
ATOM 1201 C CA . ILE A 1 154 ? 24.607 -0.672 -15.715 1.00 88.94 154 ILE A CA 1
ATOM 1202 C C . ILE A 1 154 ? 23.500 -0.932 -14.685 1.00 88.94 154 ILE A C 1
ATOM 1204 O O . ILE A 1 154 ? 23.461 -0.285 -13.636 1.00 88.94 154 ILE A O 1
ATOM 1208 N N . LEU A 1 155 ? 22.586 -1.865 -14.969 1.00 89.38 155 LEU A N 1
ATOM 1209 C CA . LEU A 1 155 ? 21.514 -2.236 -14.046 1.00 89.38 155 LEU A CA 1
ATOM 1210 C C . LEU A 1 155 ? 22.076 -2.908 -12.792 1.00 89.38 155 LEU A C 1
ATOM 1212 O O . LEU A 1 155 ? 21.706 -2.522 -11.685 1.00 89.38 155 LEU A O 1
ATOM 1216 N N . ALA A 1 156 ? 22.986 -3.865 -12.967 1.00 88.69 156 ALA A N 1
ATOM 1217 C CA . ALA A 1 156 ? 23.674 -4.570 -11.898 1.00 88.69 156 ALA A CA 1
ATOM 1218 C C . ALA A 1 156 ? 24.488 -3.606 -11.023 1.00 88.69 156 ALA A C 1
ATOM 1220 O O . ALA A 1 156 ? 24.466 -3.717 -9.799 1.00 88.69 156 ALA A O 1
ATOM 1221 N N . GLU A 1 157 ? 25.148 -2.607 -11.615 1.00 89.56 157 GLU A N 1
ATOM 1222 C CA . GLU A 1 157 ? 25.838 -1.554 -10.869 1.00 89.56 157 GLU A CA 1
ATOM 1223 C C . GLU A 1 157 ? 24.864 -0.666 -10.078 1.00 89.56 157 GLU A C 1
ATOM 1225 O O . GLU A 1 157 ? 25.106 -0.398 -8.901 1.00 89.56 157 GLU A O 1
ATOM 1230 N N . LEU A 1 158 ? 23.739 -0.261 -10.679 1.00 88.56 158 LEU A N 1
ATOM 1231 C CA . LEU A 1 158 ? 22.726 0.576 -10.025 1.00 88.56 158 LEU A CA 1
ATOM 1232 C C . LEU A 1 158 ? 22.121 -0.091 -8.781 1.00 88.56 158 LEU A C 1
ATOM 1234 O O . LEU A 1 158 ? 21.874 0.588 -7.783 1.00 88.56 158 LEU A O 1
ATOM 1238 N N . ILE A 1 159 ? 21.870 -1.400 -8.848 1.00 89.31 159 ILE A N 1
ATOM 1239 C CA . ILE A 1 159 ? 21.255 -2.169 -7.755 1.00 89.31 159 ILE A CA 1
ATOM 1240 C C . ILE A 1 159 ? 22.283 -2.886 -6.866 1.00 89.31 159 ILE A C 1
ATOM 1242 O O . ILE A 1 159 ? 21.894 -3.622 -5.964 1.00 89.31 159 ILE A O 1
ATOM 1246 N N . ASN A 1 160 ? 23.582 -2.668 -7.107 1.00 85.56 160 ASN A N 1
ATOM 1247 C CA . ASN A 1 160 ? 24.701 -3.305 -6.408 1.00 85.56 160 ASN A CA 1
ATOM 1248 C C . ASN A 1 160 ? 24.693 -4.854 -6.460 1.00 85.56 160 ASN A C 1
ATOM 1250 O O . ASN A 1 160 ? 25.043 -5.515 -5.487 1.00 85.56 160 ASN A O 1
ATOM 1254 N N . ALA A 1 161 ? 24.318 -5.433 -7.605 1.00 84.25 161 ALA A N 1
ATOM 1255 C CA . ALA A 1 161 ? 24.214 -6.876 -7.842 1.00 84.25 161 ALA A CA 1
ATOM 1256 C C . ALA A 1 161 ? 25.076 -7.338 -9.033 1.00 84.25 161 ALA A C 1
ATOM 1258 O O . ALA A 1 161 ? 24.584 -7.975 -9.961 1.00 84.25 161 ALA A O 1
ATOM 1259 N N . LYS A 1 162 ? 26.379 -7.019 -9.015 1.00 76.94 162 LYS A N 1
ATOM 1260 C CA . LYS A 1 162 ? 27.322 -7.386 -10.095 1.00 76.94 162 LYS A CA 1
ATOM 1261 C C . LYS A 1 162 ? 27.401 -8.891 -10.354 1.00 76.94 162 LYS A C 1
ATOM 1263 O O . LYS A 1 162 ? 27.572 -9.312 -11.484 1.00 76.94 162 LYS A O 1
ATOM 1268 N N . GLU A 1 163 ? 27.212 -9.711 -9.325 1.00 77.56 163 GLU A N 1
ATOM 1269 C CA . GLU A 1 163 ? 27.219 -11.175 -9.460 1.00 77.56 163 GLU A CA 1
ATOM 1270 C C . GLU A 1 163 ? 26.016 -11.722 -10.252 1.00 77.56 163 GLU A C 1
ATOM 1272 O O . GLU A 1 163 ? 26.033 -12.879 -10.664 1.00 77.56 163 GLU A O 1
ATOM 1277 N N . ALA A 1 164 ? 24.985 -10.902 -10.477 1.00 76.12 164 ALA A N 1
ATOM 1278 C CA . ALA A 1 164 ? 23.767 -11.266 -11.192 1.00 76.12 164 ALA A CA 1
ATOM 1279 C C . ALA A 1 164 ? 23.723 -10.745 -12.645 1.00 76.12 164 ALA A C 1
ATOM 1281 O O . ALA A 1 164 ? 22.712 -10.931 -13.315 1.00 76.12 164 ALA A O 1
ATOM 1282 N N . GLU A 1 165 ? 24.776 -10.089 -13.153 1.00 74.38 165 GLU A N 1
ATOM 1283 C CA . GLU A 1 165 ? 24.760 -9.420 -14.471 1.00 74.38 165 GLU A CA 1
ATOM 1284 C C . GLU A 1 165 ? 24.510 -10.377 -15.656 1.00 74.38 165 GLU A C 1
ATOM 1286 O O . GLU A 1 165 ? 23.818 -10.026 -16.619 1.00 74.38 165 GLU A O 1
ATOM 1291 N N . ASP A 1 166 ? 24.988 -11.620 -15.539 1.00 77.00 166 ASP A N 1
ATOM 1292 C CA . ASP A 1 166 ? 24.859 -12.663 -16.563 1.00 77.00 166 ASP A CA 1
ATOM 1293 C C . ASP A 1 166 ? 23.583 -13.519 -16.433 1.00 77.00 166 ASP A C 1
ATOM 1295 O O . ASP A 1 166 ? 23.240 -14.260 -17.361 1.00 77.00 166 ASP A O 1
ATOM 1299 N N . ASP A 1 167 ? 22.857 -13.419 -15.315 1.00 83.88 167 ASP A N 1
ATOM 1300 C CA . ASP A 1 167 ? 21.667 -14.226 -15.025 1.00 83.88 167 ASP A CA 1
ATOM 1301 C C . ASP A 1 167 ? 20.425 -13.339 -14.878 1.00 83.88 167 ASP A C 1
ATOM 1303 O O . ASP A 1 167 ? 20.221 -12.650 -13.881 1.00 83.88 167 ASP A O 1
ATOM 1307 N N . ALA A 1 168 ? 19.546 -13.398 -15.881 1.00 81.50 168 ALA A N 1
ATOM 1308 C CA . ALA A 1 168 ? 18.319 -12.609 -15.912 1.00 81.50 168 ALA A CA 1
ATOM 1309 C C . ALA A 1 168 ? 17.362 -12.915 -14.743 1.00 81.50 168 ALA A C 1
ATOM 1311 O O . ALA A 1 168 ? 16.629 -12.020 -14.317 1.00 81.50 168 ALA A O 1
ATOM 1312 N N . GLU A 1 169 ? 17.349 -14.148 -14.226 1.00 83.81 169 GLU A N 1
ATOM 1313 C CA . GLU A 1 169 ? 16.510 -14.527 -13.086 1.00 83.81 169 GLU A CA 1
ATOM 1314 C C . GLU A 1 169 ? 17.089 -13.964 -11.784 1.00 83.81 169 GLU A C 1
ATOM 1316 O O . GLU A 1 169 ? 16.363 -13.338 -11.006 1.00 83.81 169 GLU A O 1
ATOM 1321 N N . ALA A 1 170 ? 18.404 -14.084 -11.585 1.00 84.81 170 ALA A N 1
ATOM 1322 C CA . ALA A 1 170 ? 19.086 -13.474 -10.445 1.00 84.81 170 ALA A CA 1
ATOM 1323 C C . ALA A 1 170 ? 18.948 -11.941 -10.459 1.00 84.81 170 ALA A C 1
ATOM 1325 O O . ALA A 1 170 ? 18.609 -11.337 -9.440 1.00 84.81 170 ALA A O 1
ATOM 1326 N N . LEU A 1 171 ? 19.116 -11.313 -11.628 1.00 86.19 171 LEU A N 1
ATOM 1327 C CA . LEU A 1 171 ? 19.000 -9.866 -11.801 1.00 86.19 171 LEU A CA 1
ATOM 1328 C C . LEU A 1 171 ? 17.577 -9.375 -11.518 1.00 86.19 171 LEU A C 1
ATOM 1330 O O . LEU A 1 171 ? 17.394 -8.331 -10.892 1.00 86.19 171 LEU A O 1
ATOM 1334 N N . TYR A 1 172 ? 16.562 -10.144 -11.930 1.00 88.62 172 TYR A N 1
ATOM 1335 C CA . TYR A 1 172 ? 15.166 -9.873 -11.592 1.00 88.62 172 TYR A CA 1
ATOM 1336 C C . TYR A 1 172 ? 14.939 -9.892 -10.075 1.00 88.62 172 TYR A C 1
ATOM 1338 O O . TYR A 1 172 ? 14.349 -8.955 -9.534 1.00 88.62 172 TYR A O 1
ATOM 1346 N N . VAL A 1 173 ? 15.427 -10.924 -9.378 1.00 85.62 173 VAL A N 1
ATOM 1347 C CA . VAL A 1 173 ? 15.270 -11.049 -7.920 1.00 85.62 173 VAL A CA 1
ATOM 1348 C C . VAL A 1 173 ? 15.944 -9.882 -7.198 1.00 85.62 173 VAL A C 1
ATOM 1350 O O . VAL A 1 173 ? 15.304 -9.227 -6.372 1.00 85.62 173 VAL A O 1
ATOM 1353 N N . SER A 1 174 ? 17.191 -9.561 -7.552 1.00 87.50 174 SER A N 1
ATOM 1354 C CA . SER A 1 174 ? 17.915 -8.421 -6.979 1.00 87.50 174 SER A CA 1
ATOM 1355 C C . SER A 1 174 ? 17.209 -7.092 -7.253 1.00 87.50 174 SER A C 1
ATOM 1357 O O . SER A 1 174 ? 17.135 -6.236 -6.373 1.00 87.50 174 SER A O 1
ATOM 1359 N N . LEU A 1 175 ? 16.627 -6.919 -8.443 1.00 89.56 175 LEU A N 1
ATOM 1360 C CA . LEU A 1 175 ? 15.884 -5.712 -8.794 1.00 89.56 175 LEU A CA 1
ATOM 1361 C C . LEU A 1 175 ? 14.592 -5.568 -7.979 1.00 89.56 175 LEU A C 1
ATOM 1363 O O . LEU A 1 175 ? 14.278 -4.465 -7.530 1.00 89.56 175 LEU A O 1
ATOM 1367 N N . VAL A 1 176 ? 13.848 -6.657 -7.768 1.00 87.44 176 VAL A N 1
ATOM 1368 C CA . VAL A 1 176 ? 12.645 -6.663 -6.920 1.00 87.44 176 VAL A CA 1
ATOM 1369 C C . VAL A 1 176 ? 13.001 -6.305 -5.477 1.00 87.44 176 VAL A C 1
ATOM 1371 O O . VAL A 1 176 ? 12.329 -5.470 -4.872 1.00 87.44 176 VAL A O 1
ATOM 1374 N N . GLN A 1 177 ? 14.078 -6.882 -4.940 1.00 85.19 177 GLN A N 1
ATOM 1375 C CA . GLN A 1 177 ? 14.559 -6.589 -3.588 1.00 85.19 177 GLN A CA 1
ATOM 1376 C C . GLN A 1 177 ? 14.978 -5.124 -3.443 1.00 85.19 177 GLN A C 1
ATOM 1378 O O . GLN A 1 177 ? 14.493 -4.430 -2.545 1.00 85.19 177 GLN A O 1
ATO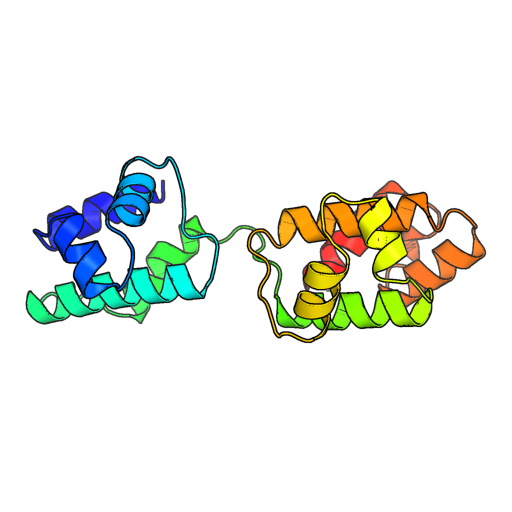M 1383 N N . TRP A 1 178 ? 15.785 -4.627 -4.383 1.00 89.94 178 TRP A N 1
ATOM 1384 C CA . TRP A 1 178 ? 16.239 -3.242 -4.407 1.00 89.94 178 TRP A CA 1
ATOM 1385 C C . TRP A 1 178 ? 15.067 -2.261 -4.513 1.00 89.94 178 TRP A C 1
ATOM 1387 O O . TRP A 1 178 ? 14.942 -1.356 -3.690 1.00 89.94 178 TRP A O 1
ATOM 1397 N N . LEU A 1 179 ? 14.137 -2.460 -5.454 1.00 88.12 179 LEU A N 1
ATOM 1398 C CA . LEU A 1 179 ? 12.917 -1.645 -5.551 1.00 88.12 179 LEU A CA 1
ATOM 1399 C C . LEU A 1 179 ? 12.062 -1.738 -4.278 1.00 88.12 179 LEU A C 1
ATOM 1401 O O . LEU A 1 179 ? 11.439 -0.756 -3.886 1.00 88.12 179 LEU A O 1
ATOM 1405 N N . GLY A 1 180 ? 12.048 -2.900 -3.627 1.00 78.62 180 GLY A N 1
ATOM 1406 C CA . GLY A 1 180 ? 11.344 -3.144 -2.373 1.00 78.62 180 GLY A CA 1
ATOM 1407 C C . GLY A 1 180 ? 11.938 -2.440 -1.147 1.00 78.62 180 GLY A C 1
ATOM 1408 O O . GLY A 1 180 ? 11.276 -2.381 -0.112 1.00 78.62 180 GLY A O 1
ATOM 1409 N N . GLY A 1 181 ? 13.159 -1.905 -1.244 1.00 73.38 181 GLY A N 1
ATOM 1410 C CA . GLY A 1 181 ? 13.909 -1.392 -0.094 1.00 73.38 181 GLY A CA 1
ATOM 1411 C C . GLY A 1 181 ? 14.508 -2.498 0.784 1.00 73.38 181 GLY A C 1
ATOM 1412 O O . GLY A 1 181 ? 14.958 -2.228 1.895 1.00 73.38 181 GLY A O 1
ATOM 1413 N N . HIS A 1 182 ? 14.528 -3.738 0.296 1.00 66.25 182 HIS A N 1
ATOM 1414 C CA . HIS A 1 182 ? 15.220 -4.851 0.929 1.00 66.25 182 HIS A CA 1
ATOM 1415 C C . HIS A 1 182 ? 16.652 -4.853 0.388 1.00 66.25 182 HIS A C 1
ATOM 1417 O O . HIS A 1 182 ? 16.940 -5.485 -0.623 1.00 66.25 182 HIS A O 1
ATOM 1423 N N . ASN A 1 183 ? 17.549 -4.085 1.007 1.00 48.56 183 ASN A N 1
ATOM 1424 C CA . ASN A 1 183 ? 18.966 -4.226 0.690 1.00 48.56 183 ASN A CA 1
ATOM 1425 C C . ASN A 1 183 ? 19.419 -5.604 1.184 1.00 48.56 183 ASN A C 1
ATOM 1427 O O . ASN A 1 183 ? 19.253 -5.916 2.364 1.00 48.56 183 ASN A O 1
ATOM 1431 N N . ALA A 1 184 ? 19.963 -6.419 0.282 1.00 38.34 184 ALA A N 1
ATOM 1432 C CA . ALA A 1 184 ? 20.799 -7.539 0.678 1.00 38.34 184 ALA A CA 1
ATOM 1433 C C . ALA A 1 184 ? 22.034 -6.942 1.374 1.00 38.34 184 ALA A C 1
ATOM 1435 O O . ALA A 1 184 ? 22.841 -6.273 0.727 1.00 38.34 184 ALA A O 1
ATOM 1436 N N . GLU A 1 185 ? 22.101 -7.078 2.700 1.00 30.42 185 GLU A N 1
ATOM 1437 C CA . GLU A 1 185 ? 23.376 -6.992 3.425 1.00 30.42 185 GLU A CA 1
ATOM 1438 C C . GLU A 1 185 ? 24.310 -8.126 2.992 1.00 30.42 185 GLU A C 1
ATOM 1440 O O . GLU A 1 185 ? 23.812 -9.264 2.808 1.00 30.42 185 GLU A O 1
#

Secondary structure (DSSP, 8-state):
-HHHHHHHHHHHHT--HHHHHHHHT--HHHHHHHHHTS----SHHHHHHHHHHHHHHHHHTT-TTS-HHHHHHHHHTTT-S----HHHHHHHHHHHHHHTT--HHHHHHHSSS-HHHHHHHHTTSS--S-HHHHHHHHHHHHHHH--SHHHHHHHHHHTT-GGGTT-HHHHHHHHHHHHHT----

Sequence (185 aa):
MFKDQLNEYMVQLGCSGRELAEVSGLSPATVSRYRSGERKPESEAERAKLIGGIVRLAAARGIPALSQETVSAALRLFFSEESVDAEHLRDNLNSLFTTFSISNSELARSTNYDASYLSRIRSGQRRLADPERFVSAVADFVIRRFDSPTERDILAELINAKEAEDDAEALYVSLVQWLGGHNAE

Radius of gyration: 20.36 Å; chains: 1; bounding box: 48×28×54 Å

pLDDT: mean 85.87, std 10.68, range [30.42, 97.25]

Foldseek 3Di:
DQLVVLVVLCVVLVHDLCQLCVQLVHDSVVSVCRNVVVDDQQDPSSVNSNLSSSQVSCVVVVNCCSHSVNVCVVNVVVVPDQQQDLVLLLVLVVLVCVLVVDALVLLVVQDVDHSVRVVCSNVVVDTDSHQLVVQLSVLVSQLVPQPDLVSLCSLCVSLVNNVCSVPSVSSSVSSSCSSSVNRDD